Protein AF-X1FUH2-F1 (afdb_monomer)

pLDDT: mean 95.16, std 5.43, range [49.38, 98.88]

InterPro domains:
  IPR054333 ARP associated Restriction Endonuclease [PF22558] (13-246)

Secondary structure (DSSP, 8-state):
-TTSS-EETTEE-TTB--GGGGGGGS-GGGHHHHHHHHHHTT----TTTTBTT-HHHHHHHHHHHHHH-HHHHHHHHHHHHHHTTS-EEEEEEEEES----GGGSHHHHS--TT-BTTBSS---SEEEEEEETTS-EEEEEEEEESS-SSS---GGGSSSPPHHHHHTTPPP-S-GGGGG-HHHHHHSHHHH-HHHHTT--HHHHHTTTB-HHHHHHH-S-TTSSS-HHHHHHHHHHHHHHHTTS-SEEEEEEEE-TT-HHHHTTTGGGT-S-HHHHSGGGB-SSSEEEEEEHHHHHHH-

Nearest PDB structures (foldseek):
  4yha-assembly3_F  TM=3.527E-01  e=1.956E+00  Helicobacter pylori 26695

Sequence (300 aa):
YKDKWGWQNGVQREHILPASQWLLGAWQPIRNPLDEYIRVSGIQPHRCKHNLKSGWTQCANLFFPFRYYSDMKRIFTGFLSQQLALRVTNIETLELEYAAPGNLEPKRLLGELGGKKGSMQTSPDVAVLFGCEDGKSGIYLIENKYTEHSFYNCSGAKKTQGKMHSERGLPPNDNPKRCENAIEVFRNPEKMCQQEAWHRKYWSILRDTVNENFLKTCGHCPALTGGYQLFRQQALAQGIAESGLFDYVVSGVAYDSRNDALIGCLKKIGLDNFANGWPRLFNTNVHFDCFSHQDLVSYV

Structure (mmCIF, N/CA/C/O backbone):
data_AF-X1FUH2-F1
#
_entry.id   AF-X1FUH2-F1
#
loop_
_atom_site.group_PDB
_atom_site.id
_atom_site.type_symbol
_atom_site.label_atom_id
_atom_site.label_alt_id
_atom_site.label_comp_id
_atom_site.label_asym_id
_atom_site.label_entity_id
_atom_site.label_seq_id
_atom_site.pdbx_PDB_ins_code
_atom_site.Cartn_x
_atom_site.Cartn_y
_atom_site.Cartn_z
_atom_site.occupancy
_atom_site.B_iso_or_equiv
_atom_site.auth_seq_id
_atom_site.auth_comp_id
_atom_site.auth_asym_id
_atom_site.auth_atom_id
_atom_site.pdbx_PDB_model_num
ATOM 1 N N . TYR A 1 1 ? -25.859 24.593 -18.382 1.00 49.78 1 TYR A N 1
ATOM 2 C CA . TYR A 1 1 ? -25.528 23.174 -18.118 1.00 49.78 1 TYR A CA 1
ATOM 3 C C . TYR A 1 1 ? -24.066 22.785 -18.395 1.00 49.78 1 TYR A C 1
ATOM 5 O O . TYR A 1 1 ? -23.731 21.636 -18.143 1.00 49.78 1 TYR A O 1
ATOM 13 N N . LYS A 1 2 ? -23.173 23.687 -18.846 1.00 49.38 2 LYS A N 1
ATOM 14 C CA . LYS A 1 2 ? -21.788 23.331 -19.228 1.00 49.38 2 LYS A CA 1
ATOM 15 C C . LYS A 1 2 ? -20.823 23.045 -18.058 1.00 49.38 2 LYS A C 1
ATOM 17 O O . LYS A 1 2 ? -19.813 22.393 -18.290 1.00 49.38 2 LYS A O 1
ATOM 22 N N . ASP A 1 3 ? -21.182 23.395 -16.821 1.00 63.16 3 ASP A N 1
ATOM 23 C CA . ASP A 1 3 ? -20.257 23.348 -15.670 1.00 63.16 3 ASP A CA 1
ATOM 24 C C . ASP A 1 3 ? -20.564 22.263 -14.622 1.00 63.16 3 ASP A C 1
ATOM 26 O O . ASP A 1 3 ? -20.033 22.303 -13.516 1.00 63.16 3 ASP A O 1
ATOM 30 N N . LYS A 1 4 ? -21.431 21.283 -14.929 1.00 79.81 4 LYS A N 1
ATOM 31 C CA . LYS A 1 4 ? -21.765 20.210 -13.968 1.00 79.81 4 LYS A CA 1
ATOM 32 C C . LYS A 1 4 ? -20.683 19.136 -13.837 1.00 79.81 4 LYS A C 1
ATOM 34 O O . LYS A 1 4 ? -20.583 18.510 -12.787 1.00 79.81 4 LYS A O 1
ATOM 39 N N . TRP A 1 5 ? -19.894 18.913 -14.886 1.00 86.75 5 TRP A N 1
ATOM 40 C CA . TRP A 1 5 ? -19.012 17.752 -14.986 1.00 86.75 5 TRP A CA 1
ATOM 41 C C . TRP A 1 5 ? -17.584 18.157 -15.340 1.00 86.75 5 TRP A C 1
ATOM 43 O O . TRP A 1 5 ? -17.362 19.046 -16.166 1.00 86.75 5 TRP A O 1
ATOM 53 N N . GLY A 1 6 ? -16.621 17.469 -14.740 1.00 89.94 6 GLY A N 1
ATOM 54 C CA . GLY A 1 6 ? -15.201 17.612 -15.014 1.00 89.94 6 GLY A CA 1
ATOM 55 C C . GLY A 1 6 ? -14.733 16.805 -16.226 1.00 89.94 6 GLY A C 1
ATOM 56 O O . GLY A 1 6 ? -15.492 16.084 -16.880 1.00 89.94 6 GLY A O 1
ATOM 57 N N . TRP A 1 7 ? -13.443 16.949 -16.518 1.00 89.69 7 TRP A N 1
ATOM 58 C CA . TRP A 1 7 ? -12.807 16.454 -17.734 1.00 89.69 7 TRP A CA 1
ATOM 59 C C . TRP A 1 7 ? -11.653 15.512 -17.406 1.00 89.69 7 TRP A C 1
ATOM 61 O O . TRP A 1 7 ? -10.882 15.754 -16.481 1.00 89.69 7 TRP A O 1
ATOM 71 N N . GLN A 1 8 ? -11.484 14.469 -18.213 1.00 88.81 8 GLN A N 1
ATOM 72 C CA . GLN A 1 8 ? -10.309 13.605 -18.177 1.00 88.81 8 GLN A CA 1
ATOM 73 C C . GLN A 1 8 ? -9.923 13.207 -19.596 1.00 88.81 8 GLN A C 1
ATOM 75 O O . GLN A 1 8 ? -10.754 12.708 -20.352 1.00 88.81 8 GLN A O 1
ATOM 80 N N . ASN A 1 9 ? -8.651 13.416 -19.949 1.00 87.69 9 ASN A N 1
ATOM 81 C CA . ASN A 1 9 ? -8.108 13.148 -21.287 1.00 87.69 9 ASN A CA 1
ATOM 82 C C . ASN A 1 9 ? -8.922 13.824 -22.407 1.00 87.69 9 ASN A C 1
ATOM 84 O O . ASN A 1 9 ? -9.218 13.206 -23.422 1.00 87.69 9 ASN A O 1
ATOM 88 N N . GLY A 1 10 ? -9.342 15.075 -22.187 1.00 88.81 10 GLY A N 1
ATOM 89 C CA . GLY A 1 10 ? -10.141 15.835 -23.155 1.00 88.81 10 GLY A CA 1
ATOM 90 C C . GLY A 1 10 ? -11.605 15.399 -23.275 1.00 88.81 10 GLY A C 1
ATOM 91 O O . GLY A 1 10 ? -12.315 15.933 -24.116 1.00 88.81 10 GLY A O 1
ATOM 92 N N . VAL A 1 11 ? -12.078 14.471 -22.435 1.00 91.00 11 VAL A N 1
ATOM 93 C CA . VAL A 1 11 ? -13.464 13.978 -22.450 1.00 91.00 11 VAL A CA 1
ATOM 94 C C . VAL A 1 11 ? -14.175 14.360 -21.155 1.00 91.00 11 VAL A C 1
ATOM 96 O O . VAL A 1 11 ? -13.675 14.079 -20.062 1.00 91.00 11 VAL A O 1
ATOM 99 N N . GLN A 1 12 ? -15.349 14.978 -21.274 1.00 92.81 12 GLN A N 1
ATOM 100 C CA . GLN A 1 12 ? -16.228 15.264 -20.142 1.00 92.81 12 GLN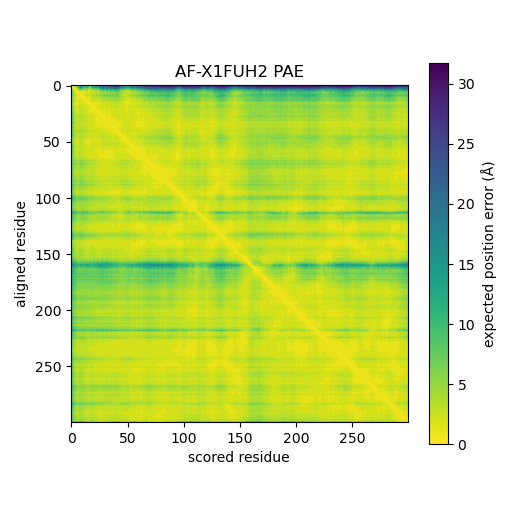 A CA 1
ATOM 101 C C . GLN A 1 12 ? -16.913 13.975 -19.671 1.00 92.81 12 GLN A C 1
ATOM 103 O O . GLN A 1 12 ? -17.337 13.160 -20.491 1.00 92.81 12 GLN A O 1
ATOM 108 N N . ARG A 1 13 ? -16.999 13.754 -18.354 1.00 93.44 13 ARG A N 1
ATOM 109 C CA . ARG A 1 13 ? -17.554 12.511 -17.789 1.00 93.44 13 ARG A CA 1
ATOM 110 C C . ARG A 1 13 ? -18.436 12.788 -16.581 1.00 93.44 13 ARG A C 1
ATOM 112 O O . ARG A 1 13 ? -18.041 13.531 -15.694 1.00 93.44 13 ARG A O 1
ATOM 119 N N . GLU A 1 14 ? -19.569 12.095 -16.498 1.00 92.31 14 GLU A N 1
ATOM 120 C CA . GLU A 1 14 ? -20.551 12.268 -15.413 1.00 92.31 14 GLU A CA 1
ATOM 121 C C . GLU A 1 14 ? -20.028 11.847 -14.030 1.00 92.31 14 GLU A C 1
ATOM 123 O O . GLU A 1 14 ? -20.444 12.343 -12.997 1.00 92.31 14 GLU A O 1
ATOM 128 N N . HIS A 1 15 ? -19.057 10.945 -13.967 1.00 92.38 15 HIS A N 1
ATOM 129 C CA . HIS A 1 15 ? -18.457 10.536 -12.693 1.00 92.38 15 HIS A CA 1
ATOM 130 C C . HIS A 1 15 ? -17.248 11.400 -12.305 1.00 92.38 15 HIS A C 1
ATOM 132 O O . HIS A 1 15 ? -16.472 11.019 -11.431 1.00 92.38 15 HIS A O 1
ATOM 138 N N . ILE A 1 16 ? -17.038 12.529 -12.982 1.00 95.31 16 ILE A N 1
ATOM 139 C CA . ILE A 1 16 ? -15.943 13.452 -12.706 1.00 95.31 16 ILE A CA 1
ATOM 140 C C . ILE A 1 16 ? -16.544 14.802 -12.346 1.00 95.31 16 ILE A C 1
ATOM 142 O O . ILE A 1 16 ? -17.328 15.370 -13.099 1.00 95.31 16 ILE A O 1
ATOM 146 N N . LEU A 1 17 ? -16.159 15.325 -11.191 1.00 94.81 17 LEU A N 1
ATOM 147 C CA . LEU A 1 17 ? -16.541 16.648 -10.718 1.00 94.81 17 LEU A CA 1
ATOM 148 C C . LEU A 1 17 ? -15.576 17.708 -11.264 1.00 94.81 17 LEU A C 1
ATOM 150 O O . LEU A 1 17 ? -14.411 17.397 -11.540 1.00 94.81 17 LEU A O 1
ATOM 154 N N . PRO A 1 18 ? -15.998 18.979 -11.376 1.00 93.88 18 PRO A N 1
ATOM 155 C CA . PRO A 1 18 ? -15.057 20.085 -11.500 1.00 93.88 18 PRO A CA 1
ATOM 156 C C . PRO A 1 18 ? -13.993 20.006 -10.394 1.00 93.88 18 PRO A C 1
ATOM 158 O O . PRO A 1 18 ? -14.316 19.765 -9.231 1.00 93.88 18 PRO A O 1
ATOM 161 N N . ALA A 1 19 ? -12.716 20.206 -10.734 1.00 91.88 19 ALA A N 1
ATOM 162 C CA . ALA A 1 19 ? -11.607 19.953 -9.806 1.00 91.88 19 ALA A CA 1
ATOM 163 C C . ALA A 1 19 ? -11.688 20.779 -8.505 1.00 91.88 19 ALA A C 1
ATOM 165 O O . ALA A 1 19 ? -11.317 20.289 -7.439 1.00 91.88 19 ALA A O 1
ATOM 166 N N . SER A 1 20 ? -12.213 22.005 -8.576 1.00 92.19 20 SER A N 1
ATOM 167 C CA . SER A 1 20 ? -12.453 22.874 -7.415 1.00 92.19 20 SER A CA 1
ATOM 168 C C . SER A 1 20 ? -13.573 22.377 -6.494 1.00 92.19 20 SER A C 1
ATOM 170 O O . SER A 1 20 ? -13.612 22.750 -5.329 1.00 92.19 20 SER A O 1
ATOM 172 N N . GLN A 1 21 ? -14.460 21.512 -6.989 1.00 94.12 21 GLN A N 1
ATOM 173 C CA . GLN A 1 21 ? -15.617 20.976 -6.268 1.00 94.12 21 GLN A CA 1
ATOM 174 C C . GLN A 1 21 ? -15.411 19.524 -5.818 1.00 94.12 21 GLN A C 1
ATOM 176 O O . GLN A 1 21 ? -16.373 18.836 -5.486 1.00 94.12 21 GLN A O 1
ATOM 181 N N . TRP A 1 22 ? -14.169 19.033 -5.804 1.00 94.56 22 TRP A N 1
ATOM 182 C CA . TRP A 1 22 ? -13.866 17.623 -5.540 1.00 94.56 22 TRP A CA 1
ATOM 183 C C . TRP A 1 22 ? -14.451 17.095 -4.216 1.00 94.56 22 TRP A C 1
ATOM 185 O O . TRP A 1 22 ? -14.853 15.935 -4.158 1.00 94.56 22 TRP A O 1
ATOM 195 N N . LEU A 1 23 ? -14.566 17.943 -3.184 1.00 95.88 23 LEU A N 1
ATOM 196 C CA . LEU A 1 23 ? -15.166 17.587 -1.891 1.00 95.88 23 LEU A CA 1
ATOM 197 C C . LEU A 1 23 ? -16.638 17.172 -2.000 1.00 95.88 23 LEU A C 1
ATOM 199 O O . LEU A 1 23 ? -17.121 16.435 -1.145 1.00 95.88 23 LEU A O 1
ATOM 203 N N . LEU A 1 24 ? -17.359 17.579 -3.053 1.00 94.81 24 LEU A N 1
ATOM 204 C CA . LEU A 1 24 ? -18.724 17.100 -3.287 1.00 94.81 24 LEU A CA 1
ATOM 205 C C . LEU A 1 24 ? -18.774 15.583 -3.526 1.00 94.81 24 LEU A C 1
ATOM 207 O O . LEU A 1 24 ? -19.812 14.972 -3.279 1.00 94.81 24 LEU A O 1
ATOM 211 N N . GLY A 1 25 ? -17.657 14.977 -3.939 1.00 94.44 25 GLY A N 1
ATOM 212 C CA . GLY A 1 25 ? -17.505 13.531 -4.095 1.00 94.44 25 GLY A CA 1
ATOM 213 C C . GLY A 1 25 ? -17.241 12.778 -2.790 1.00 94.44 25 GLY A C 1
ATOM 214 O O . GLY A 1 25 ? -17.216 11.550 -2.800 1.00 94.44 25 GLY A O 1
ATOM 215 N N . ALA A 1 26 ? -17.045 13.484 -1.673 1.00 96.62 26 ALA A N 1
ATOM 216 C CA . ALA A 1 26 ? -17.015 12.885 -0.345 1.00 96.62 26 ALA A CA 1
ATOM 217 C C . ALA A 1 26 ? -18.411 12.927 0.298 1.00 96.62 26 ALA A C 1
ATOM 219 O O . ALA A 1 26 ? -19.197 13.858 0.068 1.00 96.62 26 ALA A O 1
ATOM 220 N N . TRP A 1 27 ? -18.708 11.920 1.117 1.00 95.75 27 TRP A N 1
ATOM 221 C CA . TRP A 1 27 ? -19.936 11.791 1.885 1.00 95.75 27 TRP A CA 1
ATOM 222 C C . TRP A 1 27 ? -20.102 13.030 2.760 1.00 95.75 27 TRP A C 1
ATOM 224 O O . TRP A 1 27 ? -19.171 13.465 3.438 1.00 95.75 27 TRP A O 1
ATOM 234 N N . GLN A 1 28 ? -21.281 13.650 2.687 1.00 96.75 28 GLN A N 1
ATOM 235 C CA . GLN A 1 28 ? -21.508 14.991 3.226 1.00 96.75 28 GLN A CA 1
ATOM 236 C C . GLN A 1 28 ? -21.012 15.175 4.675 1.00 96.75 28 GLN A C 1
ATOM 238 O O . GLN A 1 28 ? -20.331 16.176 4.909 1.00 96.75 28 GLN A O 1
ATOM 243 N N . PRO A 1 29 ? -21.267 14.248 5.621 1.00 97.06 29 PRO A N 1
ATOM 244 C CA . PRO A 1 29 ? -20.840 14.401 7.012 1.00 97.06 29 PRO A CA 1
ATOM 245 C C . PRO A 1 29 ? -19.320 14.467 7.211 1.00 97.06 29 PRO A C 1
ATOM 247 O O . PRO A 1 29 ? -18.865 15.109 8.154 1.00 97.06 29 PRO A O 1
ATOM 250 N N . ILE A 1 30 ? -18.524 13.875 6.311 1.00 97.44 30 ILE A N 1
ATOM 251 C CA . ILE A 1 30 ? -17.060 13.853 6.440 1.00 97.44 30 ILE A CA 1
ATOM 252 C C . ILE A 1 30 ? -16.344 14.954 5.658 1.00 97.44 30 ILE A C 1
ATOM 254 O O . ILE A 1 30 ? -15.137 15.085 5.814 1.00 97.44 30 ILE A O 1
ATOM 258 N N . ARG A 1 31 ? -17.032 15.764 4.841 1.00 97.06 31 ARG A N 1
ATOM 259 C CA . ARG A 1 31 ? -16.374 16.746 3.952 1.00 97.06 31 ARG A CA 1
ATOM 260 C C . ARG A 1 31 ? -15.453 17.709 4.698 1.00 97.06 31 ARG A C 1
ATOM 262 O O . ARG A 1 31 ? -14.271 17.782 4.376 1.00 97.06 31 ARG A O 1
ATOM 269 N N . ASN A 1 32 ? -15.984 18.417 5.696 1.00 97.31 32 ASN A N 1
ATOM 270 C CA . ASN A 1 32 ? -15.202 19.401 6.450 1.00 97.31 32 ASN A CA 1
ATOM 271 C C . ASN A 1 32 ? -14.131 18.723 7.325 1.00 97.31 32 ASN A C 1
ATOM 273 O O . ASN A 1 32 ? -12.979 19.147 7.257 1.00 97.31 32 ASN A O 1
ATOM 277 N N . PRO A 1 33 ? -14.442 17.648 8.084 1.00 97.69 33 PRO A N 1
ATOM 278 C CA . PRO A 1 33 ? -13.418 16.917 8.830 1.00 97.69 33 PRO A CA 1
ATOM 279 C C . PRO A 1 33 ? -12.285 16.352 7.957 1.00 97.69 33 PRO A C 1
ATOM 281 O O . PRO A 1 33 ? -11.126 16.380 8.367 1.00 97.69 33 PRO A O 1
ATOM 284 N N . LEU A 1 34 ? -12.598 15.858 6.755 1.00 97.81 34 LEU A N 1
ATOM 285 C CA . LEU A 1 34 ? -11.617 15.328 5.808 1.00 97.81 34 LEU A CA 1
ATOM 286 C C . LEU A 1 34 ? -10.715 16.434 5.252 1.00 97.81 34 LEU A C 1
ATOM 288 O O . LEU A 1 34 ? -9.500 16.253 5.207 1.00 97.81 34 LEU A O 1
ATOM 292 N N . ASP A 1 35 ? -11.291 17.567 4.841 1.00 97.56 35 ASP A N 1
ATOM 293 C CA . ASP A 1 35 ? -10.520 18.702 4.323 1.00 97.56 35 ASP A CA 1
ATOM 294 C C . ASP A 1 35 ? -9.558 19.258 5.384 1.00 97.56 35 ASP A C 1
ATOM 296 O O . ASP A 1 35 ? -8.364 19.432 5.121 1.00 97.56 35 ASP A O 1
ATOM 300 N N . GLU A 1 36 ? -10.047 19.418 6.619 1.00 98.00 36 GLU A N 1
ATOM 301 C CA . GLU A 1 36 ? -9.223 19.825 7.758 1.00 98.00 36 GLU A CA 1
ATOM 302 C C . GLU A 1 36 ? -8.083 18.833 8.006 1.00 98.00 36 GLU A C 1
ATOM 304 O O . GLU A 1 36 ? -6.917 19.221 8.106 1.00 98.00 36 GLU A O 1
ATOM 309 N N . TYR A 1 37 ? -8.404 17.537 8.054 1.00 97.81 37 TYR A N 1
ATOM 310 C CA . TYR A 1 37 ? -7.423 16.483 8.280 1.00 97.81 37 TYR A CA 1
ATOM 311 C C . TYR A 1 37 ? -6.322 16.476 7.218 1.00 97.81 37 TYR A C 1
ATOM 313 O O . TYR A 1 37 ? -5.144 16.367 7.565 1.00 97.81 37 TYR A O 1
ATOM 321 N N . ILE A 1 38 ? -6.679 16.617 5.939 1.00 96.94 38 ILE A N 1
ATOM 322 C CA . ILE A 1 38 ? -5.718 16.662 4.831 1.00 96.94 38 ILE A CA 1
ATOM 323 C C . ILE A 1 38 ? -4.768 17.845 4.995 1.00 96.94 38 ILE A C 1
ATOM 325 O O . ILE A 1 38 ? -3.554 17.674 4.847 1.00 96.94 38 ILE A O 1
ATO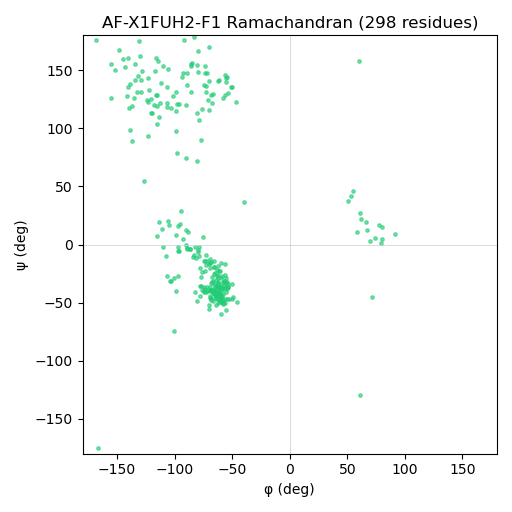M 329 N N . ARG A 1 39 ? -5.307 19.027 5.321 1.00 97.06 39 ARG A N 1
ATOM 330 C CA . ARG A 1 39 ? -4.526 20.253 5.501 1.00 97.06 39 ARG A CA 1
ATOM 331 C C . ARG A 1 39 ? -3.559 20.135 6.676 1.00 97.06 39 ARG A C 1
ATOM 333 O O . ARG A 1 39 ? -2.368 20.371 6.496 1.00 97.06 39 ARG A O 1
ATOM 340 N N . VAL A 1 40 ? -4.055 19.742 7.850 1.00 96.94 40 VAL A N 1
ATOM 341 C CA . VAL A 1 40 ? -3.249 19.619 9.079 1.00 96.94 40 VAL A CA 1
ATOM 342 C C . VAL A 1 40 ? -2.198 18.519 8.949 1.00 96.94 40 VAL A C 1
ATOM 344 O O . VAL A 1 40 ? -1.063 18.694 9.382 1.00 96.94 40 VAL A O 1
ATOM 347 N N . SER A 1 41 ? -2.542 17.403 8.303 1.00 95.44 41 SER A N 1
ATOM 348 C CA . SER A 1 41 ? -1.634 16.259 8.143 1.00 95.44 41 SER A CA 1
ATOM 349 C C . SER A 1 41 ? -0.644 16.418 6.985 1.00 95.44 41 SER A C 1
ATOM 351 O O . SER A 1 41 ? 0.157 15.514 6.745 1.00 95.44 41 SER A O 1
ATOM 353 N N . GLY A 1 42 ? -0.717 17.518 6.223 1.00 95.25 42 GLY A N 1
ATOM 354 C CA . GLY A 1 42 ? 0.151 17.763 5.069 1.00 95.25 42 GLY A CA 1
ATOM 355 C C . GLY A 1 42 ? 0.021 16.710 3.962 1.00 95.25 42 GLY A C 1
ATOM 356 O O . GLY A 1 42 ? 0.979 16.469 3.222 1.00 95.25 42 GLY A O 1
ATOM 357 N N . ILE A 1 43 ? -1.141 16.059 3.857 1.00 95.56 43 ILE A N 1
ATOM 358 C CA . ILE A 1 43 ? -1.394 15.034 2.842 1.00 95.56 43 ILE A CA 1
ATOM 359 C C . ILE A 1 43 ? -1.492 15.714 1.478 1.00 95.56 43 I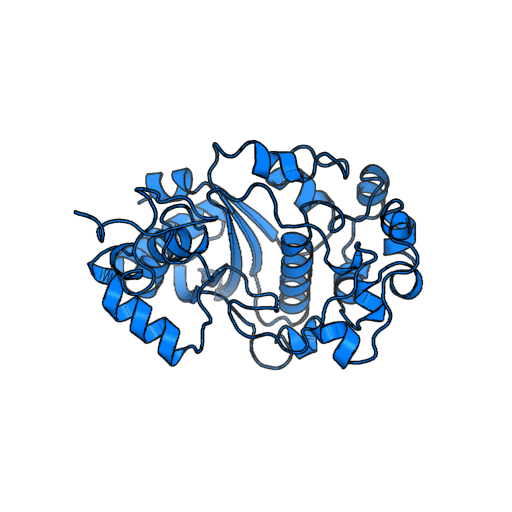LE A C 1
ATOM 361 O O . ILE A 1 43 ? -2.069 16.792 1.340 1.00 95.56 43 ILE A O 1
ATOM 365 N N . GLN A 1 44 ? -0.934 15.077 0.451 1.00 95.19 44 GLN A N 1
ATOM 366 C CA . GLN A 1 44 ? -1.159 15.436 -0.941 1.00 95.19 44 GLN A CA 1
ATOM 367 C C . GLN A 1 44 ? -2.216 14.497 -1.526 1.00 95.19 44 GLN A C 1
ATOM 369 O O . GLN A 1 44 ? -1.865 13.405 -1.962 1.00 95.19 44 GLN A O 1
ATOM 374 N N . PRO A 1 45 ? -3.497 14.901 -1.597 1.00 92.81 45 PRO A N 1
ATOM 375 C CA . PRO A 1 45 ? -4.511 14.090 -2.245 1.00 92.81 45 PRO A CA 1
ATOM 376 C C . PRO A 1 45 ? -4.141 13.757 -3.687 1.00 92.81 45 PRO A C 1
ATOM 378 O O . PRO A 1 45 ? -3.583 14.600 -4.406 1.00 92.81 45 PRO A O 1
ATOM 381 N N . HIS A 1 46 ? -4.533 12.564 -4.131 1.00 92.50 46 HIS A N 1
ATOM 382 C CA . HIS A 1 46 ? -4.286 12.126 -5.496 1.00 92.50 46 HIS A CA 1
ATOM 383 C C . HIS A 1 46 ? -4.856 13.123 -6.523 1.00 92.50 46 HIS A C 1
ATOM 385 O O . HIS A 1 46 ? -5.941 13.689 -6.357 1.00 92.50 46 HIS A O 1
ATOM 391 N N . ARG A 1 47 ? -4.147 13.319 -7.642 1.00 91.19 47 ARG A N 1
ATOM 392 C CA . ARG A 1 47 ? -4.538 14.277 -8.699 1.00 91.19 47 ARG A CA 1
ATOM 393 C C . ARG A 1 47 ? -5.945 14.034 -9.261 1.00 91.19 47 ARG A C 1
ATOM 395 O O . ARG A 1 47 ? -6.594 14.971 -9.717 1.00 91.19 47 ARG A O 1
ATOM 402 N N . CYS A 1 48 ? -6.428 12.793 -9.197 1.00 91.38 48 CYS A N 1
ATOM 403 C CA . CYS A 1 48 ? -7.763 12.406 -9.652 1.00 91.38 48 CYS A CA 1
ATOM 404 C C . CYS A 1 48 ? -8.822 12.385 -8.536 1.00 91.38 48 CYS A C 1
ATOM 406 O O . CYS A 1 48 ? -9.877 11.809 -8.754 1.00 91.38 48 CYS A O 1
ATOM 408 N N . LYS A 1 49 ? -8.610 13.024 -7.376 1.00 94.00 49 LYS A N 1
ATOM 409 C CA . LYS A 1 49 ? -9.587 13.068 -6.259 1.00 94.00 49 LYS A CA 1
ATOM 410 C C . LYS A 1 49 ? -10.985 13.611 -6.603 1.00 94.00 49 LYS A C 1
ATOM 412 O O . LYS A 1 49 ? -11.933 13.441 -5.847 1.00 94.00 49 LYS A O 1
ATOM 417 N N . HIS A 1 50 ? -11.113 14.295 -7.735 1.00 94.62 50 HIS A N 1
ATOM 418 C CA . HIS A 1 50 ? -12.377 14.799 -8.275 1.00 94.62 50 HIS A CA 1
ATOM 419 C C . HIS A 1 50 ? -13.110 13.761 -9.148 1.00 94.62 50 HIS A C 1
ATOM 421 O O . HIS A 1 50 ? -14.212 14.020 -9.617 1.00 94.62 50 HIS A O 1
ATOM 427 N N . ASN A 1 51 ? -12.510 12.593 -9.386 1.00 95.31 51 ASN A N 1
ATOM 428 C CA . ASN A 1 51 ? -13.102 11.478 -10.112 1.00 95.31 51 ASN A CA 1
ATOM 429 C C . ASN A 1 51 ? -13.676 10.467 -9.106 1.00 95.31 51 ASN A C 1
ATOM 431 O O . ASN A 1 51 ? -12.933 9.904 -8.305 1.00 95.31 51 ASN A O 1
ATOM 435 N N . LEU A 1 52 ? -14.979 10.190 -9.177 1.00 93.50 52 LEU A N 1
ATOM 436 C CA . LEU A 1 52 ? -15.676 9.249 -8.289 1.00 93.50 52 LEU A CA 1
ATOM 437 C C . LEU A 1 52 ? -15.217 7.790 -8.465 1.00 93.50 52 LEU A C 1
ATOM 439 O O . LEU A 1 52 ? -15.496 6.951 -7.617 1.00 93.50 52 LEU A O 1
ATOM 443 N N . LYS A 1 53 ? -14.498 7.477 -9.550 1.00 94.31 53 LYS A N 1
ATOM 444 C CA . LYS A 1 53 ? -13.843 6.179 -9.776 1.00 94.31 53 LYS A CA 1
ATOM 445 C C . LYS A 1 53 ? -12.415 6.106 -9.226 1.00 94.31 53 LYS A C 1
ATOM 447 O O . LYS A 1 53 ? -11.780 5.062 -9.340 1.00 94.31 53 LYS A O 1
ATOM 452 N N . SER A 1 54 ? -11.886 7.195 -8.666 1.00 94.19 54 SER A N 1
ATOM 453 C CA . SER A 1 54 ? -10.551 7.218 -8.061 1.00 94.19 54 SER A CA 1
ATOM 454 C C . SER A 1 54 ? -10.528 6.362 -6.796 1.00 94.19 54 SER A C 1
ATOM 456 O O . SER A 1 54 ? -11.327 6.619 -5.893 1.00 94.19 54 SER A O 1
ATOM 458 N N . GLY A 1 55 ? -9.561 5.443 -6.676 1.00 94.50 55 GLY A N 1
ATOM 459 C CA . GLY A 1 55 ? -9.329 4.688 -5.442 1.00 94.50 55 GLY A CA 1
ATOM 460 C C . GLY A 1 55 ? -9.143 5.602 -4.231 1.00 94.50 55 GLY A C 1
ATOM 461 O O . GLY A 1 55 ? -9.706 5.335 -3.182 1.00 94.50 55 GLY A O 1
ATOM 462 N N . TRP A 1 56 ? -8.490 6.758 -4.399 1.00 95.25 56 TRP A N 1
ATOM 463 C CA . TRP A 1 56 ? -8.346 7.753 -3.325 1.00 95.25 56 TRP A CA 1
ATOM 464 C C . TRP A 1 56 ? -9.689 8.302 -2.798 1.00 95.25 56 TRP A C 1
ATOM 466 O O . TRP A 1 56 ? -9.906 8.382 -1.593 1.00 95.25 56 TRP A O 1
ATOM 476 N N . THR A 1 57 ? -10.618 8.673 -3.689 1.00 95.81 57 THR A N 1
ATOM 477 C CA . THR A 1 57 ? -11.926 9.229 -3.292 1.00 95.81 57 THR A CA 1
ATOM 478 C C . THR A 1 57 ? -12.790 8.159 -2.642 1.00 95.81 57 THR A C 1
ATOM 480 O O . THR A 1 57 ? -13.467 8.428 -1.653 1.00 95.81 57 THR A O 1
ATOM 483 N N . GLN A 1 58 ? -12.752 6.939 -3.177 1.00 96.75 58 GLN A N 1
ATOM 484 C CA . GLN A 1 58 ? -13.454 5.801 -2.596 1.00 96.75 58 GLN A CA 1
ATOM 485 C C . GLN A 1 58 ? -12.862 5.425 -1.224 1.00 96.75 58 GLN A C 1
ATOM 487 O O . GLN A 1 58 ? -13.626 5.282 -0.275 1.00 96.75 58 GLN A O 1
ATOM 492 N N . CYS A 1 59 ? -11.532 5.414 -1.080 1.00 97.44 59 CYS A N 1
ATOM 493 C CA . CYS A 1 59 ? -10.826 5.186 0.183 1.00 97.44 59 CYS A CA 1
ATOM 494 C C . CYS A 1 59 ? -11.259 6.186 1.262 1.00 97.44 59 CYS A C 1
ATOM 496 O O . CYS A 1 59 ? -11.669 5.793 2.353 1.00 97.44 59 CYS A O 1
ATOM 498 N N . ALA A 1 60 ? -11.244 7.484 0.941 1.00 97.25 60 ALA A N 1
ATOM 499 C CA . ALA A 1 60 ? -11.655 8.520 1.881 1.00 97.25 60 ALA A CA 1
ATOM 500 C C . ALA A 1 60 ? -13.114 8.342 2.336 1.00 97.25 60 ALA A C 1
ATOM 502 O O . ALA A 1 60 ? -13.415 8.507 3.512 1.00 97.25 60 ALA A O 1
ATOM 503 N N . ASN A 1 61 ? -14.021 7.970 1.429 1.00 97.25 61 ASN A N 1
ATOM 504 C CA . ASN A 1 61 ? -15.417 7.703 1.779 1.00 97.25 61 ASN A CA 1
ATOM 505 C C . ASN A 1 61 ? -15.593 6.451 2.643 1.00 97.25 61 ASN A C 1
ATOM 507 O O . ASN A 1 61 ? -16.421 6.460 3.548 1.00 97.25 61 ASN A O 1
ATOM 511 N N . LEU A 1 62 ? -14.834 5.394 2.357 1.00 96.88 62 LEU A N 1
ATOM 512 C CA . LEU A 1 62 ? -14.976 4.103 3.019 1.00 96.88 62 LEU A CA 1
ATOM 513 C C . LEU A 1 62 ? -14.340 4.100 4.414 1.00 96.88 62 LEU A C 1
ATOM 515 O O . LEU A 1 62 ? -14.949 3.624 5.363 1.00 96.88 62 LEU A O 1
ATOM 519 N N . PHE A 1 63 ? -13.136 4.658 4.554 1.00 98.00 63 PHE A N 1
ATOM 520 C CA . PHE A 1 63 ? -12.331 4.496 5.767 1.00 98.00 63 PHE A CA 1
ATOM 521 C C . PHE A 1 63 ? -12.329 5.709 6.693 1.00 98.00 63 PHE A C 1
ATOM 523 O O . PHE A 1 63 ? -12.241 5.560 7.912 1.00 98.00 63 PHE A O 1
ATOM 530 N N . PHE A 1 64 ? -12.447 6.928 6.160 1.00 97.81 64 PHE A N 1
ATOM 531 C CA . PHE A 1 64 ? -12.388 8.124 7.001 1.00 97.81 64 PHE A CA 1
ATOM 532 C C . PHE A 1 64 ? -13.510 8.220 8.057 1.00 97.81 64 PHE A C 1
ATOM 534 O O . PHE A 1 64 ? -13.225 8.708 9.155 1.00 97.81 64 PHE A O 1
ATOM 541 N N . PRO A 1 65 ? -14.746 7.720 7.830 1.00 97.31 65 PRO A N 1
ATOM 542 C CA . PRO A 1 65 ? -15.754 7.644 8.889 1.00 97.31 65 PRO A CA 1
ATOM 543 C C . PRO A 1 65 ? -15.274 6.896 10.141 1.00 97.31 65 PRO A C 1
ATOM 545 O O . PRO A 1 65 ? -15.543 7.352 11.254 1.00 97.31 65 PRO A O 1
ATOM 548 N N . PHE A 1 66 ? -14.494 5.820 9.979 1.00 97.12 66 PHE A N 1
ATOM 549 C CA . PHE A 1 66 ? -13.907 5.058 11.088 1.00 97.12 66 PHE A CA 1
ATOM 550 C C . PHE A 1 66 ? -12.776 5.805 11.798 1.00 97.12 66 PHE A C 1
ATOM 552 O O . PHE A 1 66 ? -12.392 5.443 12.900 1.00 97.12 66 PHE A O 1
ATOM 559 N N . ARG A 1 67 ? -12.226 6.880 11.231 1.00 95.94 67 ARG A N 1
ATOM 560 C CA . ARG A 1 67 ? -11.336 7.770 11.990 1.00 95.94 67 ARG A CA 1
ATOM 561 C C . ARG A 1 67 ? -12.127 8.677 12.928 1.00 95.94 67 ARG A C 1
ATOM 563 O O . ARG A 1 67 ? -11.664 8.968 14.033 1.00 95.94 67 ARG A O 1
ATOM 570 N N . TYR A 1 68 ? -13.270 9.165 12.456 1.00 94.00 68 TYR A N 1
ATOM 571 C CA . TYR A 1 68 ? -13.927 10.341 13.017 1.00 94.00 68 TYR A CA 1
ATOM 572 C C . TYR A 1 68 ? -15.071 10.008 13.983 1.00 94.00 68 TYR A C 1
ATOM 574 O O . TYR A 1 68 ? -15.183 10.650 15.023 1.00 94.00 68 TYR A O 1
ATOM 582 N N . TYR A 1 69 ? -15.885 8.991 13.689 1.00 96.00 69 TYR A N 1
ATOM 583 C CA . TYR A 1 69 ? -17.049 8.640 14.508 1.00 96.00 69 TYR A CA 1
ATOM 584 C C . TYR A 1 69 ? -16.756 7.439 15.417 1.00 96.00 69 TYR A C 1
ATOM 586 O O . TYR A 1 69 ? -16.332 6.385 14.944 1.00 96.00 69 TYR A O 1
ATOM 594 N N . SER A 1 70 ? -17.013 7.575 16.721 1.00 95.19 70 SER A N 1
ATOM 595 C CA . SER A 1 70 ? -16.781 6.520 17.724 1.00 95.19 70 SER A CA 1
ATOM 596 C C . SER A 1 70 ? -17.598 5.253 17.468 1.00 95.19 70 SER A C 1
ATOM 598 O O . SER A 1 70 ? -17.076 4.148 17.594 1.00 95.19 70 SER A O 1
ATOM 600 N N . ASP A 1 71 ? -18.857 5.400 17.060 1.00 95.75 71 ASP A N 1
ATOM 601 C CA . ASP A 1 71 ? -19.731 4.251 16.801 1.00 95.75 71 ASP A CA 1
ATOM 602 C C . ASP A 1 71 ? -19.259 3.474 15.569 1.00 95.75 71 ASP A C 1
ATOM 604 O O . ASP A 1 71 ? -19.195 2.246 15.585 1.00 95.75 71 ASP A O 1
ATOM 608 N N . MET A 1 72 ? -18.805 4.194 14.539 1.00 96.19 72 MET A N 1
ATOM 609 C CA . MET A 1 72 ? -18.200 3.590 13.353 1.00 96.19 72 MET A CA 1
ATOM 610 C C . MET A 1 72 ? -16.881 2.892 13.707 1.00 96.19 72 MET A C 1
ATOM 612 O O . MET A 1 72 ? -16.659 1.770 13.259 1.00 96.19 72 MET A O 1
ATOM 616 N N . LYS A 1 73 ? -16.031 3.487 14.563 1.00 96.69 73 LYS A N 1
ATOM 617 C CA . LYS A 1 73 ? -14.829 2.806 15.087 1.00 96.69 73 LYS A CA 1
ATOM 618 C C . LYS A 1 73 ? -15.171 1.464 15.711 1.00 96.69 73 LYS A C 1
ATOM 620 O O . LYS A 1 73 ? -14.508 0.485 15.405 1.00 96.69 73 LYS A O 1
ATOM 625 N N . ARG A 1 74 ? -16.203 1.410 16.556 1.00 97.00 74 ARG A N 1
ATOM 626 C CA . ARG A 1 74 ? -16.627 0.172 17.220 1.00 97.00 74 ARG A CA 1
ATOM 627 C C . ARG A 1 74 ? -17.085 -0.893 16.220 1.00 97.00 74 ARG A C 1
ATOM 629 O O . ARG A 1 74 ? -16.746 -2.059 16.403 1.00 97.00 74 ARG A O 1
ATOM 636 N N . ILE A 1 75 ? -17.819 -0.508 15.174 1.00 97.50 75 ILE A N 1
ATOM 637 C CA . ILE A 1 75 ? -18.192 -1.428 14.088 1.00 97.50 75 ILE A CA 1
ATOM 638 C C . ILE A 1 75 ? -16.926 -1.970 13.416 1.00 97.50 75 ILE A C 1
ATOM 640 O O . ILE A 1 75 ? -16.754 -3.182 13.304 1.00 97.50 75 ILE A O 1
ATOM 644 N N . PHE A 1 76 ? -15.995 -1.087 13.052 1.00 98.00 76 PHE A N 1
ATOM 645 C CA . PHE A 1 76 ? -14.764 -1.484 12.374 1.00 98.00 76 PHE A CA 1
ATOM 646 C C . PHE A 1 76 ? -13.827 -2.321 13.259 1.00 98.00 76 PHE A C 1
ATOM 648 O O . PHE A 1 76 ? -13.185 -3.235 12.755 1.00 98.00 76 PHE A O 1
ATOM 655 N N . THR A 1 77 ? -13.808 -2.106 14.580 1.00 98.31 77 THR A N 1
ATOM 656 C CA . THR A 1 77 ? -13.132 -2.996 15.541 1.00 98.31 77 THR A CA 1
ATOM 657 C C . THR A 1 77 ? -13.650 -4.429 15.420 1.00 98.31 77 THR A C 1
ATOM 659 O O . THR A 1 77 ? -12.856 -5.364 15.355 1.00 98.31 77 THR A O 1
ATOM 662 N N . GLY A 1 78 ? -14.975 -4.610 15.366 1.00 98.25 78 GLY A N 1
ATOM 663 C CA . GLY A 1 78 ? -15.583 -5.930 15.202 1.00 98.25 78 GLY A CA 1
ATOM 664 C C . GLY A 1 78 ? -15.216 -6.577 13.864 1.00 98.25 78 GLY A C 1
ATOM 665 O O . GLY A 1 78 ? -14.823 -7.742 13.840 1.00 98.25 78 GLY A O 1
ATOM 666 N N . PHE A 1 79 ? -15.246 -5.795 12.780 1.00 98.38 79 PHE A N 1
ATOM 667 C CA . PHE A 1 79 ? -14.809 -6.258 11.462 1.00 98.38 79 PHE A CA 1
ATOM 668 C C . PHE A 1 79 ? -13.352 -6.731 11.486 1.00 98.38 79 PHE A C 1
ATOM 670 O O . PHE A 1 79 ? -13.066 -7.846 11.066 1.00 98.38 79 PHE A O 1
ATOM 677 N N . LEU A 1 80 ? -12.431 -5.923 12.026 1.00 98.06 80 LEU A N 1
ATOM 678 C CA . LEU A 1 80 ? -11.010 -6.280 12.108 1.00 98.06 80 LEU A CA 1
ATOM 679 C C . LEU A 1 80 ? -10.764 -7.508 12.984 1.00 98.06 80 LEU A C 1
ATOM 681 O O . LEU A 1 80 ? -9.910 -8.325 12.651 1.00 98.06 80 LEU A O 1
ATOM 685 N N . SER A 1 81 ? -11.525 -7.654 14.070 1.00 98.19 81 SER A N 1
ATOM 686 C CA . SER A 1 81 ? -11.464 -8.827 14.945 1.00 98.19 81 SER A CA 1
ATOM 687 C C . SER A 1 81 ? -11.775 -10.116 14.174 1.00 98.19 81 SER A C 1
ATOM 689 O O . SER A 1 81 ? -11.017 -11.086 14.228 1.00 98.19 81 SER A O 1
ATOM 691 N N . GLN A 1 82 ? -12.842 -10.097 13.364 1.00 97.81 82 GLN A N 1
ATOM 692 C CA . GLN A 1 82 ? -13.204 -11.217 12.496 1.00 97.81 82 GLN A CA 1
ATOM 693 C C . GLN A 1 82 ? -12.190 -11.424 11.364 1.00 97.81 82 GLN A C 1
ATOM 695 O O . GLN A 1 82 ? -11.757 -12.551 11.136 1.00 97.81 82 GLN A O 1
ATOM 700 N N . GLN A 1 83 ? -11.815 -10.350 10.667 1.00 97.75 83 GLN A N 1
ATOM 701 C CA . GLN A 1 83 ? -10.975 -10.403 9.473 1.00 97.75 83 GLN A CA 1
ATOM 702 C C . GLN A 1 83 ? -9.569 -10.929 9.778 1.00 97.75 83 GLN A C 1
ATOM 704 O O . GLN A 1 83 ? -9.055 -11.776 9.057 1.00 97.75 83 GLN A O 1
ATOM 709 N N . LEU A 1 84 ? -8.957 -10.458 10.867 1.00 97.44 84 LEU A N 1
ATOM 710 C CA . LEU A 1 84 ? -7.592 -10.833 11.239 1.00 97.44 84 LEU A CA 1
ATOM 711 C C . LEU A 1 84 ? -7.536 -12.085 12.125 1.00 97.44 84 LEU A C 1
ATOM 713 O O . LEU A 1 84 ? -6.446 -12.524 12.485 1.00 97.44 84 LEU A O 1
ATOM 717 N N . ALA A 1 85 ? -8.692 -12.639 12.512 1.00 97.31 85 ALA A N 1
ATOM 718 C CA . ALA A 1 85 ? -8.803 -13.689 13.526 1.00 97.31 85 ALA A CA 1
ATOM 719 C C . ALA A 1 85 ? -8.056 -13.339 14.835 1.00 97.31 85 ALA A C 1
ATOM 721 O O . ALA A 1 85 ? -7.455 -14.199 15.484 1.00 97.31 85 ALA A O 1
ATOM 722 N N . LEU A 1 86 ? -8.106 -12.063 15.229 1.00 97.19 86 LEU A N 1
ATOM 723 C CA . LEU A 1 86 ? -7.507 -11.520 16.450 1.00 97.19 86 LEU A CA 1
ATOM 724 C C . LEU A 1 86 ? -8.603 -10.971 17.355 1.00 97.19 86 LEU A C 1
ATOM 726 O O . LEU A 1 86 ? -9.591 -10.435 16.876 1.00 97.19 86 LEU A O 1
ATOM 730 N N . ARG A 1 87 ? -8.416 -11.009 18.676 1.00 97.81 87 ARG A N 1
ATOM 731 C CA . ARG A 1 87 ? -9.343 -10.347 19.609 1.00 97.81 87 ARG A CA 1
ATOM 732 C C . ARG A 1 87 ? -9.044 -8.853 19.703 1.00 97.81 87 ARG A C 1
ATOM 734 O O . ARG A 1 87 ? -8.506 -8.388 20.706 1.00 97.81 87 ARG A O 1
ATOM 741 N N . VAL A 1 88 ? -9.371 -8.114 18.646 1.00 98.44 88 VAL A N 1
ATOM 742 C CA . VAL A 1 88 ? -9.192 -6.656 18.595 1.00 98.44 88 VAL A CA 1
ATOM 743 C C . VAL A 1 88 ? -10.204 -5.991 19.530 1.00 98.44 88 VAL A C 1
ATOM 745 O O . VAL A 1 88 ? -11.409 -6.212 19.411 1.00 98.44 88 VAL A O 1
ATOM 748 N N . THR A 1 89 ? -9.722 -5.175 20.464 1.00 97.81 89 THR A N 1
ATOM 749 C CA . THR A 1 89 ? -10.544 -4.516 21.494 1.00 97.81 89 THR A CA 1
ATOM 750 C C . THR A 1 89 ? -10.786 -3.044 21.188 1.00 97.81 89 THR A C 1
ATOM 752 O O . THR A 1 89 ? -11.854 -2.515 21.503 1.00 97.81 89 THR A O 1
ATOM 755 N N . ASN A 1 90 ? -9.836 -2.374 20.534 1.00 97.44 90 ASN A N 1
ATOM 756 C CA . ASN A 1 90 ? -9.967 -0.970 20.163 1.00 97.44 90 ASN A CA 1
ATOM 757 C C . ASN A 1 90 ? -9.169 -0.615 18.907 1.00 97.44 90 ASN A C 1
ATOM 759 O O . ASN A 1 90 ? -8.093 -1.148 18.659 1.00 97.44 90 ASN A O 1
ATOM 763 N N . ILE A 1 91 ? -9.673 0.375 18.171 1.00 98.12 91 ILE A N 1
ATOM 764 C CA . ILE A 1 91 ? -8.916 1.104 17.152 1.00 98.12 91 ILE A CA 1
ATOM 765 C C . ILE A 1 91 ? -8.431 2.405 17.782 1.00 98.12 91 ILE A C 1
ATOM 767 O O . ILE A 1 91 ? -9.234 3.273 18.133 1.00 98.12 91 ILE A O 1
ATOM 771 N N . GLU A 1 92 ? -7.118 2.544 17.922 1.00 97.06 92 GLU A N 1
ATOM 772 C CA . GLU A 1 92 ? -6.480 3.744 18.465 1.00 97.06 92 GLU A CA 1
ATOM 773 C C . GLU A 1 92 ? -6.608 4.903 17.476 1.00 97.06 92 GLU A C 1
ATOM 775 O O . GLU A 1 92 ? -7.111 5.986 17.791 1.00 97.06 92 GLU A O 1
ATOM 780 N N . THR A 1 93 ? -6.206 4.656 16.231 1.00 97.00 93 THR A N 1
ATOM 781 C CA . THR A 1 93 ? -6.265 5.642 15.157 1.00 97.00 93 THR A CA 1
ATOM 782 C C . THR A 1 93 ? -6.336 4.961 13.797 1.00 97.00 93 THR A C 1
ATOM 784 O O . THR A 1 93 ? -5.892 3.831 13.611 1.00 97.00 93 THR A O 1
ATOM 787 N N . LEU A 1 94 ? -6.897 5.688 12.835 1.00 97.94 94 LEU A N 1
ATOM 788 C CA . LEU A 1 94 ? -6.868 5.355 11.419 1.00 97.94 94 LEU A CA 1
ATOM 789 C C . LEU A 1 94 ? -6.267 6.539 10.674 1.00 97.94 94 LEU A C 1
ATOM 791 O O . LEU A 1 94 ? -6.772 7.656 10.795 1.00 97.94 94 LEU A O 1
ATOM 795 N N . GLU A 1 95 ? -5.207 6.322 9.912 1.00 97.94 95 GLU A N 1
ATOM 796 C CA . GLU A 1 95 ? -4.549 7.355 9.117 1.00 97.94 95 GLU A CA 1
ATOM 797 C C . GLU A 1 95 ? -4.733 7.114 7.627 1.00 97.94 95 GLU A C 1
ATOM 799 O O . GLU A 1 95 ? -4.598 5.983 7.179 1.00 97.94 95 GLU A O 1
ATOM 804 N N . LEU A 1 96 ? -4.977 8.181 6.861 1.00 98.00 96 LEU A N 1
ATOM 805 C CA . LEU A 1 96 ? -4.869 8.116 5.406 1.00 98.00 96 LEU A CA 1
ATOM 806 C C . LEU A 1 96 ? -3.444 8.459 4.974 1.00 98.00 96 LEU A C 1
ATOM 808 O O . LEU A 1 96 ? -2.790 9.317 5.586 1.00 98.00 96 LEU A O 1
ATOM 812 N N . GLU A 1 97 ? -3.006 7.841 3.879 1.00 97.25 97 GLU A N 1
ATOM 813 C CA . GLU A 1 97 ? -1.721 8.121 3.230 1.00 97.25 97 GLU A CA 1
ATOM 814 C C . GLU A 1 97 ? -0.551 7.994 4.210 1.00 97.25 97 GLU A C 1
ATOM 816 O O . GLU A 1 97 ? 0.293 8.889 4.317 1.00 97.25 97 GLU A O 1
ATOM 821 N N . TYR A 1 98 ? -0.545 6.911 4.989 1.00 97.19 98 TYR A N 1
ATOM 822 C CA . TYR A 1 98 ? 0.307 6.740 6.160 1.00 97.19 98 TYR A CA 1
ATOM 823 C C . TYR A 1 98 ? 1.792 6.935 5.838 1.00 97.19 98 TYR A C 1
ATOM 825 O O . TYR A 1 98 ? 2.285 6.584 4.769 1.00 97.19 98 TYR A O 1
ATOM 833 N N . ALA A 1 99 ? 2.534 7.508 6.776 1.00 94.19 99 ALA A N 1
ATOM 834 C CA . ALA A 1 99 ? 3.985 7.542 6.715 1.00 94.19 99 ALA A CA 1
ATOM 835 C C . ALA A 1 99 ? 4.503 7.283 8.120 1.00 94.19 99 ALA A C 1
ATOM 837 O O . ALA A 1 99 ? 4.213 8.059 9.030 1.00 94.19 99 ALA A O 1
ATOM 838 N N . ALA A 1 100 ? 5.245 6.191 8.287 1.00 91.69 100 ALA A N 1
ATOM 839 C CA . ALA A 1 100 ? 5.772 5.838 9.592 1.00 91.69 100 ALA A CA 1
ATOM 840 C C . ALA A 1 100 ? 6.711 6.945 10.114 1.00 91.69 100 ALA A C 1
ATOM 842 O O . ALA A 1 100 ? 7.434 7.564 9.326 1.00 91.69 100 ALA A O 1
ATOM 843 N N . PRO A 1 101 ? 6.687 7.248 11.421 1.00 91.81 101 PRO A N 1
ATOM 844 C CA . PRO A 1 101 ? 7.485 8.328 11.982 1.00 91.81 101 PRO A CA 1
ATOM 845 C C . PRO A 1 101 ? 8.949 7.914 12.202 1.00 91.81 101 PRO A C 1
ATOM 847 O O . PRO A 1 101 ? 9.313 6.737 12.204 1.00 91.81 101 PRO A O 1
ATOM 850 N N . GLY A 1 102 ? 9.806 8.906 12.453 1.00 93.69 102 GLY A N 1
ATOM 851 C CA . GLY A 1 102 ? 11.171 8.679 12.931 1.00 93.69 102 GLY A CA 1
ATOM 852 C C . GLY A 1 102 ? 12.027 7.868 11.956 1.00 93.69 102 GLY A C 1
ATOM 853 O O . GLY A 1 102 ? 12.122 8.200 10.779 1.00 93.69 102 GLY A O 1
ATOM 854 N N . ASN A 1 103 ? 12.686 6.815 12.448 1.00 95.25 103 ASN A N 1
ATOM 855 C CA . ASN A 1 103 ? 13.571 5.974 11.630 1.00 95.25 103 ASN A CA 1
ATOM 856 C C . ASN A 1 103 ? 12.828 5.054 10.654 1.00 95.25 103 ASN A C 1
ATOM 858 O O . ASN A 1 103 ? 13.444 4.555 9.715 1.00 95.25 103 ASN A O 1
ATOM 862 N N . LEU A 1 104 ? 11.518 4.888 10.840 1.00 96.38 104 LEU A N 1
ATOM 863 C CA . LEU A 1 104 ? 10.661 4.091 9.968 1.00 96.38 104 LEU A CA 1
ATOM 864 C C . LEU A 1 104 ? 10.123 4.899 8.782 1.00 96.38 104 LEU A C 1
ATOM 866 O O . LEU A 1 104 ? 9.486 4.333 7.895 1.00 96.38 104 LEU A O 1
ATOM 870 N N . GLU A 1 105 ? 10.405 6.207 8.717 1.00 95.75 105 GLU A N 1
ATOM 871 C CA . GLU A 1 105 ? 9.960 7.038 7.600 1.00 95.75 105 GLU A CA 1
ATOM 872 C C . GLU A 1 105 ? 10.436 6.465 6.254 1.00 95.75 105 GLU A C 1
ATOM 874 O O . GLU A 1 105 ? 11.599 6.050 6.151 1.00 95.75 105 GLU A O 1
ATOM 879 N N . PRO A 1 106 ? 9.605 6.485 5.186 1.00 96.44 106 PRO A N 1
ATOM 880 C CA . PRO A 1 106 ? 9.974 5.918 3.887 1.00 96.44 106 PRO A CA 1
ATOM 881 C C . PRO A 1 106 ? 11.333 6.408 3.381 1.00 96.44 106 PRO A C 1
ATOM 883 O O . PRO A 1 106 ? 12.090 5.660 2.767 1.00 96.44 106 PRO A O 1
ATOM 886 N N . LYS A 1 107 ? 11.687 7.663 3.677 1.00 95.69 107 LYS A N 1
ATOM 887 C CA . LYS A 1 107 ? 12.998 8.239 3.367 1.00 95.69 107 LYS A CA 1
ATOM 888 C C . LYS A 1 107 ? 14.162 7.464 3.994 1.00 95.69 107 LYS A C 1
ATOM 890 O O . LYS A 1 107 ? 15.106 7.139 3.277 1.00 95.69 107 LYS A O 1
ATOM 895 N N . ARG A 1 108 ? 14.118 7.196 5.301 1.00 96.69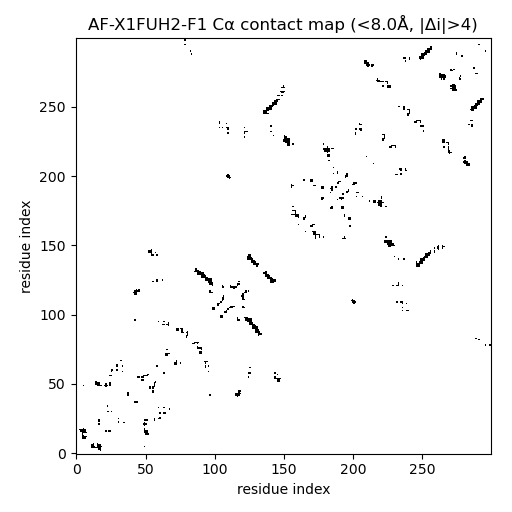 108 ARG A N 1
ATOM 896 C CA . ARG A 1 108 ? 15.205 6.538 6.047 1.00 96.69 108 ARG A CA 1
ATOM 897 C C . ARG A 1 108 ? 15.180 5.032 5.852 1.00 96.69 108 ARG A C 1
ATOM 899 O O . ARG A 1 108 ? 16.217 4.452 5.512 1.00 96.69 108 ARG A O 1
ATOM 906 N N . LEU A 1 109 ? 13.998 4.443 6.025 1.00 97.81 109 LEU A N 1
ATOM 907 C CA . LEU A 1 109 ? 13.793 3.005 5.969 1.00 97.81 109 LEU A CA 1
ATOM 908 C C . LEU A 1 109 ? 13.956 2.488 4.541 1.00 97.81 109 LEU A C 1
ATOM 910 O O . LEU A 1 109 ? 14.811 1.652 4.287 1.00 97.81 109 LEU A O 1
ATOM 9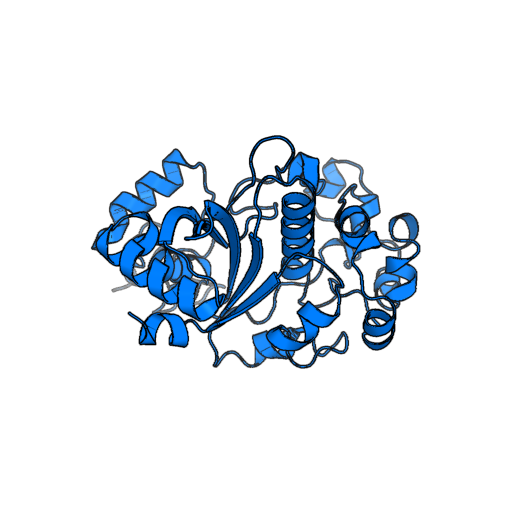14 N N . LEU A 1 110 ? 13.204 3.041 3.587 1.00 97.62 110 LEU A N 1
ATOM 915 C CA . LEU A 1 110 ? 13.110 2.504 2.226 1.00 97.62 110 LEU A CA 1
ATOM 916 C C . LEU A 1 110 ? 14.033 3.198 1.208 1.00 97.62 110 LEU A C 1
ATOM 918 O O . LEU A 1 110 ? 14.086 2.791 0.047 1.00 97.62 110 LEU A O 1
ATOM 922 N N . GLY A 1 111 ? 14.736 4.269 1.595 1.00 96.25 111 GLY A N 1
ATOM 923 C CA . GLY A 1 111 ? 15.503 5.106 0.658 1.00 96.25 111 GLY A CA 1
ATOM 924 C C . GLY A 1 111 ? 14.635 6.073 -0.164 1.00 96.25 111 GLY A C 1
ATOM 925 O O . GLY A 1 111 ? 15.067 6.614 -1.178 1.00 96.25 111 GLY A O 1
ATOM 926 N N . GLU A 1 112 ? 13.398 6.292 0.285 1.00 94.81 112 GLU A N 1
ATOM 927 C CA . GLU A 1 112 ? 12.321 7.246 -0.047 1.00 94.81 112 GLU A CA 1
ATOM 928 C C . GLU A 1 112 ? 12.605 8.725 -0.377 1.00 94.81 112 GLU A C 1
ATOM 930 O O . GLU A 1 112 ? 11.833 9.573 0.050 1.00 94.81 112 GLU A O 1
ATOM 935 N N . LEU A 1 113 ? 13.685 9.115 -1.056 1.00 89.19 113 LEU A N 1
ATOM 936 C CA . LEU A 1 113 ? 14.060 10.534 -1.161 1.00 89.19 113 LEU A CA 1
ATOM 937 C C . LEU A 1 113 ? 13.079 11.412 -1.980 1.00 89.19 113 LEU A C 1
ATOM 939 O O . LEU A 1 113 ? 12.957 11.239 -3.195 1.00 89.19 113 LEU A O 1
ATOM 943 N N . GLY A 1 114 ? 12.528 12.464 -1.360 1.00 82.75 114 GLY A N 1
ATOM 944 C CA . GLY A 1 114 ? 11.809 13.568 -2.028 1.00 82.75 114 GLY A CA 1
ATOM 945 C C . GLY A 1 114 ? 10.294 13.405 -2.172 1.00 82.75 114 GLY A C 1
ATOM 946 O O . GLY A 1 114 ? 9.677 14.198 -2.880 1.00 82.75 114 GLY A O 1
ATOM 947 N N . GLY A 1 115 ? 9.703 12.391 -1.538 1.00 87.81 115 GLY A N 1
ATOM 948 C CA . GLY A 1 115 ? 8.252 12.252 -1.442 1.00 87.81 115 GLY A CA 1
ATOM 949 C C . GLY A 1 115 ? 7.657 12.904 -0.192 1.00 87.81 115 GLY A C 1
ATOM 950 O O . GLY A 1 115 ? 8.371 13.450 0.649 1.00 87.81 115 GLY A O 1
ATOM 951 N N . LYS A 1 116 ? 6.326 12.862 -0.117 1.00 91.44 116 LYS A N 1
ATOM 952 C CA . LYS A 1 116 ? 5.496 13.229 1.042 1.00 91.44 116 LYS A CA 1
ATOM 953 C C . LYS A 1 116 ? 4.234 12.359 1.057 1.00 91.44 116 LYS A C 1
ATOM 955 O O . LYS A 1 116 ? 3.944 11.723 0.044 1.00 91.44 116 LYS A O 1
ATOM 960 N N . LYS A 1 117 ? 3.465 12.347 2.152 1.00 93.62 117 LYS A N 1
ATOM 961 C CA . LYS A 1 117 ? 2.199 11.585 2.256 1.00 93.62 117 LYS A CA 1
ATOM 962 C C . LYS A 1 117 ? 1.322 11.804 1.007 1.00 93.62 117 LYS A C 1
ATOM 964 O O . LYS A 1 117 ? 1.035 12.953 0.660 1.00 93.62 117 LYS A O 1
ATOM 969 N N . GLY A 1 118 ? 0.962 10.727 0.303 1.00 90.94 118 GLY A N 1
ATOM 970 C CA . GLY A 1 118 ? 0.173 10.759 -0.942 1.00 90.94 118 GLY A CA 1
ATOM 971 C C . GLY A 1 118 ? 0.914 11.101 -2.234 1.00 90.94 118 GLY A C 1
ATOM 972 O O . GLY A 1 118 ? 0.297 11.236 -3.291 1.00 90.94 118 GLY A O 1
ATOM 973 N N . SER A 1 119 ? 2.243 11.255 -2.211 1.00 91.25 119 SER A N 1
ATOM 974 C CA . SER A 1 119 ? 2.995 11.573 -3.427 1.00 91.25 119 SER A CA 1
ATOM 975 C C . SER A 1 119 ? 4.460 11.149 -3.380 1.00 91.25 119 SER A C 1
ATOM 977 O O . SER A 1 119 ? 5.235 11.607 -2.545 1.00 91.25 119 SER A O 1
ATOM 979 N N . MET A 1 120 ? 4.880 10.377 -4.388 1.00 88.56 120 MET A N 1
ATOM 980 C CA . MET A 1 120 ? 6.285 10.023 -4.670 1.00 88.56 120 MET A CA 1
ATOM 981 C C . MET A 1 120 ? 7.036 9.299 -3.536 1.00 88.56 120 MET A C 1
ATOM 983 O O . MET A 1 120 ? 8.247 9.106 -3.648 1.00 88.56 120 MET A O 1
ATOM 987 N N . GLN A 1 121 ? 6.331 8.857 -2.494 1.00 93.94 121 GLN A N 1
ATOM 988 C CA . GLN A 1 121 ? 6.829 7.919 -1.493 1.00 93.94 121 GLN A CA 1
ATOM 989 C C . GLN A 1 121 ? 5.833 6.777 -1.256 1.00 93.94 121 GLN A C 1
ATOM 991 O O . GLN A 1 121 ? 4.769 6.739 -1.877 1.00 93.94 121 GLN A O 1
ATOM 996 N N . THR A 1 122 ? 6.213 5.801 -0.441 1.00 96.62 122 THR A N 1
ATOM 997 C CA . THR A 1 122 ? 5.362 4.704 0.001 1.00 96.62 122 THR A CA 1
ATOM 998 C C . THR A 1 122 ? 4.524 5.238 1.129 1.00 96.62 122 THR A C 1
ATOM 1000 O O . THR A 1 122 ? 5.041 5.591 2.187 1.00 96.62 122 THR A O 1
ATOM 1003 N N . SER A 1 123 ? 3.238 5.323 0.847 1.00 96.69 123 SER A N 1
ATOM 1004 C CA . SER A 1 123 ? 2.230 5.726 1.795 1.00 96.69 123 SER A CA 1
ATOM 1005 C C . SER A 1 123 ? 1.037 4.816 1.579 1.00 96.69 123 SER A C 1
ATOM 1007 O O . SER A 1 123 ? 0.325 5.036 0.606 1.00 96.69 123 SER A O 1
ATOM 1009 N N . PRO A 1 124 ? 0.873 3.760 2.399 1.00 97.81 124 PRO A N 1
ATOM 1010 C CA . PRO A 1 124 ? -0.336 2.951 2.363 1.00 97.81 124 PRO A CA 1
ATOM 1011 C C . PRO A 1 124 ? -1.557 3.865 2.443 1.00 97.81 124 PRO A C 1
ATOM 1013 O O . PRO A 1 124 ? -1.561 4.815 3.238 1.00 97.81 124 PRO A O 1
ATOM 1016 N N . ASP A 1 125 ? -2.562 3.602 1.609 1.00 98.12 125 ASP A N 1
ATOM 1017 C CA . ASP A 1 125 ? -3.760 4.441 1.521 1.00 98.12 125 ASP A CA 1
ATOM 1018 C C . ASP A 1 125 ? -4.429 4.589 2.891 1.00 98.12 125 ASP A C 1
ATOM 1020 O O . ASP A 1 125 ? -4.910 5.675 3.223 1.00 98.12 125 ASP A O 1
ATOM 1024 N N . VAL A 1 126 ? -4.397 3.519 3.696 1.00 98.50 126 VAL A N 1
ATOM 1025 C CA . VAL A 1 126 ? -4.853 3.492 5.086 1.00 98.50 126 VAL A CA 1
ATOM 1026 C C . VAL A 1 126 ? -3.830 2.785 5.977 1.00 98.50 126 VAL A C 1
ATOM 1028 O O . VAL A 1 126 ? -3.265 1.761 5.600 1.00 98.50 126 VAL A O 1
ATOM 1031 N N . ALA A 1 127 ? -3.628 3.295 7.191 1.00 98.62 127 ALA A N 1
ATOM 1032 C CA . ALA A 1 127 ? -3.062 2.530 8.298 1.00 98.62 127 ALA A CA 1
ATOM 1033 C C . ALA A 1 127 ? -4.024 2.527 9.486 1.00 98.62 127 ALA A C 1
ATOM 1035 O O . ALA A 1 127 ? -4.519 3.586 9.876 1.00 98.62 127 ALA A O 1
ATOM 1036 N N . VAL A 1 128 ? -4.268 1.358 10.075 1.00 98.75 128 VAL A N 1
ATOM 1037 C CA . VAL A 1 128 ? -5.077 1.208 11.292 1.00 98.75 128 VAL A CA 1
ATOM 1038 C C . VAL A 1 128 ? -4.182 0.751 12.430 1.00 98.75 128 VAL A C 1
ATOM 1040 O O . VAL A 1 128 ? -3.557 -0.297 12.313 1.00 98.75 128 VAL A O 1
ATOM 1043 N N . LEU A 1 129 ? -4.128 1.520 13.514 1.00 98.69 129 LEU A N 1
ATOM 1044 C CA . LEU A 1 129 ? -3.453 1.134 14.753 1.00 98.69 129 LEU A CA 1
ATOM 1045 C C . LEU A 1 129 ? -4.506 0.614 15.729 1.00 98.69 129 LEU A C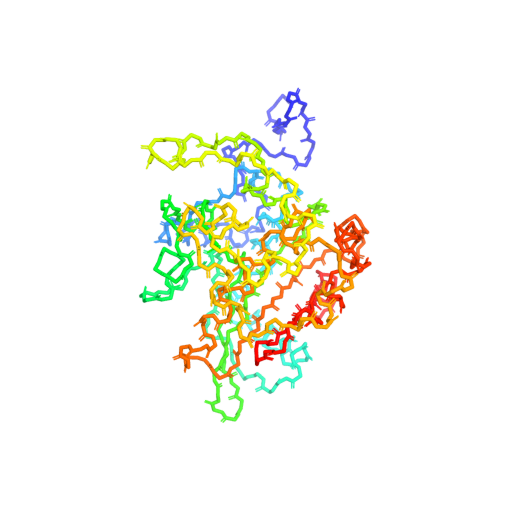 1
ATOM 1047 O O . LEU A 1 129 ? -5.544 1.260 15.922 1.00 98.69 129 LEU A O 1
ATOM 1051 N N . PHE A 1 130 ? -4.256 -0.547 16.321 1.00 98.69 130 PHE A N 1
ATOM 1052 C CA . PHE A 1 130 ? -5.238 -1.249 17.138 1.00 98.69 130 PHE A CA 1
ATOM 1053 C C . PHE A 1 130 ? -4.613 -1.955 18.342 1.00 98.69 130 PHE A C 1
ATOM 1055 O O . PHE A 1 130 ? -3.454 -2.361 18.309 1.00 98.69 130 PHE A O 1
ATOM 1062 N N . GLY A 1 131 ? -5.419 -2.117 19.389 1.00 98.56 131 GLY A N 1
ATOM 1063 C CA . GLY A 1 131 ? -5.103 -2.908 20.574 1.00 98.56 131 GLY A CA 1
ATOM 1064 C C . GLY A 1 131 ? -5.874 -4.226 20.588 1.00 98.56 131 GLY A C 1
ATOM 1065 O O . GLY A 1 131 ? -6.973 -4.328 20.029 1.00 98.56 131 GLY A O 1
ATOM 1066 N N . CYS A 1 132 ? -5.288 -5.237 21.222 1.00 98.50 132 CYS A N 1
ATOM 1067 C CA . CYS A 1 132 ? -5.872 -6.562 21.403 1.00 98.50 132 CYS A CA 1
ATOM 1068 C C . CYS A 1 132 ? -6.120 -6.876 22.886 1.00 98.50 132 CYS A C 1
ATOM 1070 O O . CYS A 1 132 ? -5.531 -6.277 23.785 1.00 98.50 132 CYS A O 1
ATOM 1072 N N . GLU A 1 133 ? -6.998 -7.846 23.150 1.00 97.31 133 GLU A N 1
ATOM 1073 C CA . GLU A 1 133 ? -7.344 -8.285 24.512 1.00 97.31 133 GLU A CA 1
ATOM 1074 C C . GLU A 1 133 ? -6.142 -8.863 25.282 1.00 97.31 133 GLU A C 1
ATOM 1076 O O . GLU A 1 133 ? -6.071 -8.736 26.501 1.00 97.31 133 GLU A O 1
ATOM 1081 N N . ASP A 1 134 ? -5.168 -9.446 24.579 1.00 96.19 134 ASP A N 1
ATOM 1082 C CA . ASP A 1 134 ? -3.920 -9.967 25.155 1.00 96.19 134 ASP A CA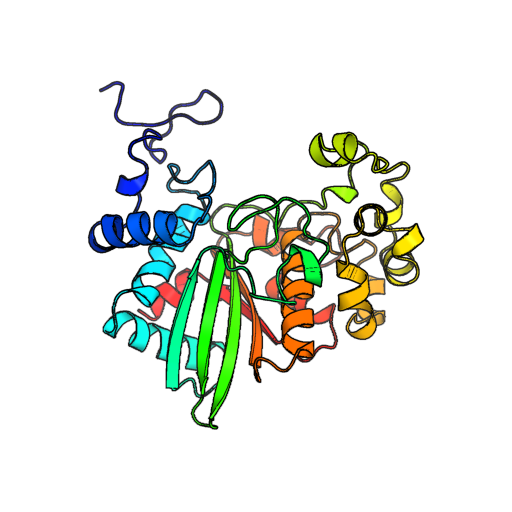 1
ATOM 1083 C C . ASP A 1 134 ? -2.914 -8.863 25.541 1.00 96.19 134 ASP A C 1
ATOM 1085 O O . ASP A 1 134 ? -1.788 -9.164 25.937 1.00 96.19 134 ASP A O 1
ATOM 1089 N N . GLY A 1 135 ? -3.312 -7.590 25.437 1.00 97.38 135 GLY A N 1
ATOM 1090 C CA . GLY A 1 135 ? -2.485 -6.423 25.739 1.00 97.38 135 GLY A CA 1
ATOM 1091 C C . GLY A 1 135 ? -1.508 -6.046 24.627 1.00 97.38 135 GLY A C 1
ATOM 1092 O O . GLY A 1 135 ? -0.750 -5.092 24.796 1.00 97.38 135 GLY A O 1
ATOM 1093 N N . LYS A 1 136 ? -1.517 -6.767 23.500 1.00 98.19 136 LYS A N 1
ATOM 1094 C CA . LYS A 1 136 ? -0.646 -6.489 22.359 1.00 98.19 136 LYS A CA 1
ATOM 1095 C C . LYS A 1 136 ? -1.223 -5.426 21.438 1.00 98.19 136 LYS A C 1
ATOM 1097 O O . LYS A 1 136 ? -2.437 -5.221 21.357 1.00 98.19 136 LYS A O 1
ATOM 1102 N N . SER A 1 137 ? -0.329 -4.784 20.702 1.00 98.19 137 SER A N 1
ATOM 1103 C CA . SER A 1 137 ? -0.636 -3.739 19.731 1.00 98.19 137 SER A CA 1
ATOM 1104 C C . SER A 1 137 ? -0.409 -4.224 18.304 1.00 98.19 137 SER A C 1
ATOM 1106 O O . SER A 1 137 ? 0.411 -5.107 18.039 1.00 98.19 137 SER A O 1
ATOM 1108 N N . GLY A 1 138 ? -1.127 -3.632 17.358 1.00 98.69 138 GLY A N 1
ATOM 1109 C CA . GLY A 1 138 ? -0.964 -3.955 15.955 1.00 98.69 138 GLY A CA 1
ATOM 1110 C C . GLY A 1 138 ? -1.142 -2.775 15.018 1.00 98.69 138 GLY A C 1
ATOM 1111 O O . GLY A 1 138 ? -1.758 -1.761 15.351 1.00 98.69 138 GLY A O 1
ATOM 1112 N N . ILE A 1 139 ? -0.596 -2.941 13.817 1.00 98.81 139 ILE A N 1
ATOM 1113 C CA . ILE A 1 139 ? -0.775 -2.031 12.692 1.00 98.81 139 ILE A CA 1
ATOM 1114 C C . ILE A 1 139 ? -1.199 -2.808 11.448 1.00 98.81 139 ILE A C 1
ATOM 1116 O O . ILE A 1 139 ? -0.572 -3.799 11.074 1.00 98.81 139 ILE A O 1
ATOM 1120 N N . TYR A 1 140 ? -2.245 -2.328 10.778 1.00 98.81 140 TYR A N 1
ATOM 1121 C CA . TYR A 1 140 ? -2.682 -2.836 9.483 1.00 98.81 140 TYR A CA 1
ATOM 1122 C C . TYR A 1 140 ? -2.484 -1.770 8.402 1.00 98.81 140 TYR A C 1
ATOM 1124 O O . TYR A 1 140 ? -3.178 -0.755 8.392 1.00 98.81 140 TYR A O 1
ATOM 1132 N N . LEU A 1 141 ? -1.520 -1.998 7.508 1.00 98.88 141 LEU A N 1
ATOM 1133 C CA . LEU A 1 141 ? -1.241 -1.182 6.328 1.00 98.88 141 LEU A CA 1
ATOM 1134 C C . LEU A 1 141 ? -2.050 -1.694 5.136 1.00 98.88 141 LEU A C 1
ATOM 1136 O O . LEU A 1 141 ? -1.875 -2.836 4.713 1.00 98.88 141 LEU A O 1
ATOM 1140 N N . ILE A 1 142 ? -2.904 -0.845 4.579 1.00 98.81 142 ILE A N 1
ATOM 1141 C CA . ILE A 1 142 ? -3.859 -1.216 3.537 1.00 98.81 142 ILE A CA 1
ATOM 1142 C C . ILE A 1 142 ? -3.624 -0.333 2.312 1.00 98.81 142 ILE A C 1
ATOM 1144 O O . ILE A 1 142 ? -3.743 0.892 2.379 1.00 98.81 142 ILE A O 1
ATOM 1148 N N . GLU A 1 143 ? -3.352 -0.965 1.174 1.00 98.50 143 GLU A N 1
ATOM 1149 C CA . GLU A 1 143 ? -3.506 -0.342 -0.141 1.00 98.50 143 GLU A CA 1
ATOM 1150 C C . GLU A 1 143 ? -4.961 -0.532 -0.591 1.00 98.50 143 GLU A C 1
ATOM 1152 O O . GLU A 1 143 ? -5.502 -1.637 -0.556 1.00 98.50 143 GLU A O 1
ATOM 1157 N N . ASN A 1 144 ? -5.610 0.532 -1.040 1.00 98.06 144 ASN A N 1
ATOM 1158 C CA . ASN A 1 144 ? -7.002 0.516 -1.449 1.00 98.06 144 ASN A CA 1
ATOM 1159 C C . ASN A 1 144 ? -7.132 0.598 -2.977 1.00 98.06 144 ASN A C 1
ATOM 1161 O O . ASN A 1 144 ? -6.761 1.593 -3.603 1.00 98.06 144 ASN A O 1
ATOM 1165 N N . LYS A 1 145 ? -7.722 -0.430 -3.591 1.00 97.69 145 LYS A N 1
ATOM 1166 C CA . LYS A 1 145 ? -7.862 -0.550 -5.049 1.00 97.69 145 LYS A CA 1
ATOM 1167 C C . LYS A 1 145 ? -9.314 -0.648 -5.478 1.00 97.69 145 LYS A C 1
ATOM 1169 O O . LYS A 1 145 ? -9.973 -1.649 -5.234 1.00 97.69 145 LYS A O 1
ATOM 1174 N N . TYR A 1 146 ? -9.807 0.364 -6.182 1.00 96.69 146 TYR A N 1
ATOM 1175 C CA . TYR A 1 146 ? -11.182 0.383 -6.663 1.00 96.69 146 TYR A CA 1
ATOM 1176 C C . TYR A 1 146 ? -11.267 -0.003 -8.143 1.00 96.69 146 TYR A C 1
ATOM 1178 O O . TYR A 1 146 ? -11.648 -1.123 -8.477 1.00 96.69 146 TYR A O 1
ATOM 1186 N N . THR A 1 147 ? -10.874 0.903 -9.041 1.00 96.56 147 THR A N 1
ATOM 1187 C CA . THR A 1 147 ? -10.946 0.680 -10.501 1.00 96.56 147 THR A CA 1
ATOM 1188 C C . THR A 1 147 ? -9.577 0.517 -11.154 1.00 96.56 147 THR A C 1
ATOM 1190 O O . THR A 1 147 ? -9.467 0.284 -12.359 1.00 96.56 147 THR A O 1
ATOM 1193 N N . GLU A 1 148 ? -8.512 0.644 -10.367 1.00 96.25 148 GLU A N 1
ATOM 1194 C CA . GLU A 1 148 ? -7.145 0.400 -10.789 1.00 96.25 148 GLU A CA 1
ATOM 1195 C C . GLU A 1 148 ? -6.976 -1.063 -11.219 1.00 96.25 148 GLU A C 1
ATOM 1197 O O . GLU A 1 148 ? -7.502 -1.976 -10.596 1.00 96.25 148 GLU A O 1
ATOM 1202 N N . HIS A 1 149 ? -6.211 -1.296 -12.283 1.00 97.06 149 HIS A N 1
ATOM 1203 C CA . HIS A 1 149 ? -6.012 -2.628 -12.870 1.00 97.06 149 HIS A CA 1
ATOM 1204 C C . HIS A 1 149 ? -4.720 -3.313 -12.399 1.00 97.06 149 HIS A C 1
ATOM 1206 O O . HIS A 1 149 ? -4.393 -4.393 -12.875 1.00 97.06 149 HIS A O 1
ATOM 1212 N N . SER A 1 150 ? -3.910 -2.654 -11.564 1.00 97.69 150 SER A N 1
ATOM 1213 C CA . SER A 1 150 ? -2.648 -3.195 -11.042 1.00 97.69 150 SER A CA 1
ATOM 1214 C C . SER A 1 150 ? -2.095 -2.342 -9.894 1.00 97.69 150 SER A C 1
ATOM 1216 O O . SER A 1 150 ? -2.598 -1.252 -9.617 1.00 97.69 150 SER A O 1
ATOM 1218 N N . PHE A 1 151 ? -0.989 -2.791 -9.299 1.00 97.62 151 PHE A N 1
ATOM 1219 C CA . PHE A 1 151 ? -0.165 -2.055 -8.332 1.00 97.62 151 PHE A CA 1
ATOM 1220 C C . PHE A 1 151 ? 1.014 -1.320 -8.999 1.00 97.62 151 PHE A C 1
ATOM 1222 O O . PHE A 1 151 ? 2.068 -1.115 -8.392 1.00 97.62 151 PHE A O 1
ATOM 1229 N N . TYR A 1 152 ? 0.828 -0.940 -10.269 1.00 95.06 152 TYR A N 1
ATOM 1230 C CA . TYR A 1 152 ? 1.793 -0.303 -11.168 1.00 95.06 152 TYR A CA 1
ATOM 1231 C C . TYR A 1 152 ? 3.070 -1.113 -11.448 1.00 95.06 152 TYR A C 1
ATOM 1233 O O . TYR A 1 152 ? 3.498 -1.995 -10.707 1.00 95.06 152 TYR A O 1
ATOM 1241 N N . ASN A 1 153 ? 3.712 -0.783 -12.569 1.00 96.00 153 ASN A N 1
ATOM 1242 C CA . ASN A 1 153 ? 5.017 -1.334 -12.928 1.00 96.00 153 ASN A CA 1
ATOM 1243 C C . ASN A 1 153 ? 6.131 -0.606 -12.171 1.00 96.00 153 ASN A C 1
ATOM 1245 O O . ASN A 1 153 ? 6.046 0.606 -11.945 1.00 96.00 153 ASN A O 1
ATOM 1249 N N . CYS A 1 154 ? 7.213 -1.321 -11.867 1.00 95.69 154 CYS A N 1
ATOM 1250 C CA . CYS A 1 154 ? 8.398 -0.730 -11.257 1.00 95.69 154 CYS A CA 1
ATOM 1251 C C . CYS A 1 154 ? 8.968 0.390 -12.137 1.00 95.69 154 CYS A C 1
ATOM 1253 O O . CYS A 1 154 ? 9.272 0.192 -13.316 1.00 95.69 154 CYS A O 1
ATOM 1255 N N . SER A 1 155 ? 9.156 1.580 -11.558 1.00 91.56 155 SER A N 1
ATOM 1256 C CA . SER A 1 155 ? 9.754 2.714 -12.275 1.00 91.56 155 SER A CA 1
ATOM 1257 C C . SER A 1 155 ? 11.188 2.426 -12.728 1.00 91.56 155 SER A C 1
ATOM 1259 O O . SER A 1 155 ? 11.571 2.840 -13.818 1.00 91.56 155 SER A O 1
ATOM 1261 N N . GLY A 1 156 ? 11.944 1.665 -11.932 1.00 93.19 156 GLY A N 1
ATOM 1262 C CA . GLY A 1 156 ? 13.299 1.215 -12.245 1.00 93.19 156 GLY A CA 1
ATOM 1263 C C . GLY A 1 156 ? 13.381 0.202 -13.386 1.00 93.19 156 GLY A C 1
ATOM 1264 O O . GLY A 1 156 ? 14.454 0.020 -13.943 1.00 93.19 156 GLY A O 1
ATOM 1265 N N . ALA A 1 157 ? 12.276 -0.426 -13.797 1.00 92.56 157 ALA A N 1
ATOM 1266 C CA . ALA A 1 157 ? 12.273 -1.355 -14.930 1.00 92.56 157 ALA A CA 1
ATOM 1267 C C . ALA A 1 157 ? 12.245 -0.652 -16.302 1.00 92.56 157 ALA A C 1
ATOM 1269 O O . ALA A 1 157 ? 12.300 -1.307 -17.339 1.00 92.56 157 ALA A O 1
ATOM 1270 N N . LYS A 1 158 ? 12.134 0.680 -16.346 1.00 89.94 158 LYS A N 1
ATOM 1271 C CA . LYS A 1 158 ? 12.091 1.448 -17.599 1.00 89.94 158 LYS A CA 1
ATOM 1272 C C . LYS A 1 158 ? 13.490 1.926 -17.987 1.00 89.94 158 LYS A C 1
ATOM 1274 O O . LYS A 1 158 ? 14.247 2.355 -17.125 1.00 89.94 158 LYS A O 1
ATOM 1279 N N . LYS A 1 159 ? 13.790 1.958 -19.294 1.00 85.50 159 LYS A N 1
ATOM 1280 C CA . LYS A 1 159 ? 15.006 2.622 -19.817 1.00 85.50 159 LYS A CA 1
ATOM 1281 C C . LYS A 1 159 ? 15.007 4.124 -19.540 1.00 85.50 159 LYS A C 1
ATOM 1283 O O . LYS A 1 159 ? 16.046 4.729 -19.317 1.00 85.50 159 LYS A O 1
ATOM 1288 N N . THR A 1 160 ? 13.825 4.733 -19.590 1.00 80.88 160 THR A N 1
ATOM 1289 C CA . THR A 1 160 ? 13.655 6.168 -19.376 1.00 80.88 160 THR A CA 1
ATOM 1290 C C . THR A 1 160 ? 13.846 6.513 -17.910 1.00 80.88 160 THR A C 1
ATOM 1292 O O . THR A 1 160 ? 13.192 5.931 -17.042 1.00 80.88 160 THR A O 1
ATOM 1295 N N . GLN A 1 161 ? 14.660 7.526 -17.653 1.00 81.94 161 GLN A N 1
ATOM 1296 C CA . GLN A 1 161 ? 14.845 8.071 -16.324 1.00 81.94 161 GLN A CA 1
ATOM 1297 C C . GLN A 1 161 ? 13.829 9.183 -16.034 1.00 81.94 161 GLN A C 1
ATOM 1299 O O . GLN A 1 161 ? 13.562 10.037 -16.876 1.00 81.94 161 GLN A O 1
ATOM 1304 N N . GLY A 1 162 ? 13.259 9.187 -14.827 1.00 80.56 162 GLY A N 1
ATOM 1305 C CA . GLY A 1 162 ? 12.422 10.298 -14.371 1.00 80.56 162 GLY A CA 1
ATOM 1306 C C . GLY A 1 162 ? 13.249 11.553 -14.072 1.00 80.56 162 GLY A C 1
ATOM 1307 O O . GLY A 1 162 ? 14.365 11.443 -13.568 1.00 80.56 162 GLY A O 1
ATOM 1308 N N . LYS A 1 163 ? 12.669 12.739 -14.305 1.00 84.19 163 LYS A N 1
ATOM 1309 C CA . LYS A 1 163 ? 13.304 14.055 -14.082 1.00 84.19 163 LYS A CA 1
ATOM 1310 C C . LYS A 1 163 ? 14.034 14.153 -12.733 1.00 84.19 163 LYS A C 1
ATOM 1312 O O . LYS A 1 163 ? 15.214 14.468 -12.708 1.00 84.19 163 LYS A O 1
ATOM 1317 N N . MET A 1 164 ? 13.372 13.759 -11.643 1.00 83.25 164 MET A N 1
ATOM 1318 C CA . MET A 1 164 ? 13.951 13.781 -10.291 1.00 83.25 164 MET A CA 1
ATOM 1319 C C . MET A 1 164 ? 15.224 12.928 -10.153 1.00 83.25 164 MET A C 1
ATOM 1321 O O . MET A 1 164 ? 16.135 13.298 -9.421 1.00 83.25 164 MET A O 1
ATOM 1325 N N . HIS A 1 165 ? 15.291 11.765 -10.807 1.00 85.81 165 HIS A N 1
ATOM 1326 C CA . HIS A 1 165 ? 16.482 10.915 -10.740 1.00 85.81 165 HIS A CA 1
ATOM 1327 C C . HIS A 1 165 ? 17.628 11.514 -11.564 1.00 85.81 165 HIS A C 1
ATOM 1329 O O . HIS A 1 165 ? 18.772 11.477 -11.118 1.00 85.81 165 HIS A O 1
ATOM 1335 N N . SER A 1 166 ? 17.307 12.108 -12.717 1.00 86.31 166 SER A N 1
ATOM 1336 C CA . SER A 1 166 ? 18.283 12.786 -13.577 1.00 86.31 166 SER A CA 1
ATOM 1337 C C . SER A 1 166 ? 18.891 14.010 -12.884 1.00 86.31 166 SER A C 1
ATOM 1339 O O . SER A 1 166 ? 20.109 14.133 -12.829 1.00 86.31 166 SER A O 1
ATOM 1341 N N . GLU A 1 167 ? 18.068 14.851 -12.249 1.00 88.62 167 GLU A N 1
ATOM 1342 C CA . GLU A 1 167 ? 18.521 16.016 -11.467 1.00 88.62 167 GLU A CA 1
ATOM 1343 C C . GLU A 1 167 ? 19.428 15.636 -10.285 1.00 88.62 167 GLU A C 1
ATOM 1345 O O . GLU A 1 167 ? 20.215 16.452 -9.817 1.00 88.62 167 GLU A O 1
ATOM 1350 N N . ARG A 1 168 ? 19.342 14.388 -9.809 1.00 87.50 168 ARG A N 1
ATOM 1351 C CA . ARG A 1 168 ? 20.193 13.842 -8.741 1.00 87.50 168 ARG A CA 1
ATOM 1352 C C . ARG A 1 168 ? 21.442 13.126 -9.255 1.00 87.50 168 ARG A C 1
ATOM 1354 O O . ARG A 1 168 ? 22.147 12.522 -8.455 1.00 87.50 168 ARG A O 1
ATOM 1361 N N . GLY A 1 169 ? 21.695 13.139 -10.564 1.00 90.50 169 GLY A N 1
ATOM 1362 C CA . GLY A 1 169 ? 22.846 12.459 -11.162 1.00 90.50 169 GLY A CA 1
ATOM 1363 C C . GLY A 1 169 ? 22.801 10.933 -11.044 1.00 90.50 169 GLY A C 1
ATOM 1364 O O . GLY A 1 169 ? 23.832 10.279 -11.164 1.00 90.50 169 GLY A O 1
ATOM 1365 N N . LEU A 1 170 ? 21.625 10.347 -10.794 1.00 90.50 170 LEU A N 1
ATOM 1366 C CA . LEU A 1 170 ? 21.477 8.894 -10.776 1.00 90.50 170 LEU A CA 1
ATOM 1367 C C . LEU A 1 170 ? 21.528 8.355 -12.218 1.00 90.50 170 LEU A C 1
ATOM 1369 O O . LEU A 1 170 ? 21.175 9.084 -13.143 1.00 90.50 170 LEU A O 1
ATOM 1373 N N . PRO A 1 171 ? 21.931 7.101 -12.465 1.00 89.88 171 PRO A N 1
ATOM 1374 C CA . PRO A 1 171 ? 21.944 6.550 -13.822 1.00 89.88 171 PRO A CA 1
ATOM 1375 C C . PRO A 1 171 ? 20.546 6.065 -14.270 1.00 89.88 171 PRO A C 1
ATOM 1377 O O . PRO A 1 171 ? 19.718 5.715 -13.421 1.00 89.88 171 PRO A O 1
ATOM 1380 N N . PRO A 1 172 ? 20.244 6.018 -15.583 1.00 91.75 172 PRO A N 1
ATOM 1381 C CA . PRO A 1 172 ? 19.091 5.286 -16.120 1.00 91.75 172 PRO A CA 1
ATOM 1382 C C . PRO A 1 172 ? 19.286 3.762 -16.013 1.00 91.75 172 PRO A C 1
ATOM 1384 O O . PRO A 1 172 ? 20.392 3.293 -15.757 1.00 91.75 172 PRO A O 1
ATOM 1387 N N . ASN A 1 173 ? 18.228 2.980 -16.271 1.00 93.06 173 ASN A N 1
ATOM 1388 C CA . ASN A 1 173 ? 18.369 1.530 -16.435 1.00 93.06 173 ASN A CA 1
ATOM 1389 C C . ASN A 1 173 ? 18.904 1.194 -17.832 1.00 93.06 173 ASN A C 1
ATOM 1391 O O . ASN A 1 173 ? 18.179 1.283 -18.827 1.00 93.06 173 ASN A O 1
ATOM 1395 N N . ASP A 1 174 ? 20.163 0.783 -17.889 1.00 91.50 174 ASP A N 1
ATOM 1396 C CA . ASP A 1 174 ? 20.855 0.332 -19.094 1.00 91.50 174 ASP A CA 1
ATOM 1397 C C . ASP A 1 174 ? 20.309 -1.003 -19.633 1.00 91.50 174 ASP A C 1
ATOM 1399 O O . ASP A 1 174 ? 20.218 -1.199 -20.848 1.00 91.50 174 ASP A O 1
ATOM 1403 N N . ASN A 1 175 ? 19.857 -1.890 -18.744 1.00 93.88 175 ASN A N 1
ATOM 1404 C CA . ASN A 1 175 ? 19.318 -3.199 -19.092 1.00 93.88 175 ASN A CA 1
ATOM 1405 C C . ASN A 1 175 ? 18.045 -3.569 -18.295 1.00 93.88 175 ASN A C 1
ATOM 1407 O O . ASN A 1 175 ? 18.118 -4.257 -17.269 1.00 93.88 175 ASN A O 1
ATOM 1411 N N . PRO A 1 176 ? 16.851 -3.201 -18.803 1.00 91.94 176 PRO A N 1
ATOM 1412 C CA . PRO A 1 176 ? 15.557 -3.609 -18.246 1.00 91.94 176 PRO A CA 1
ATOM 1413 C C . PRO A 1 176 ? 15.340 -5.116 -18.111 1.00 91.94 176 PRO A C 1
ATOM 1415 O O . PRO A 1 176 ? 14.613 -5.546 -17.217 1.00 91.94 176 PRO A O 1
ATOM 1418 N N . LYS A 1 177 ? 15.973 -5.924 -18.974 1.00 94.56 177 LYS A N 1
ATOM 1419 C CA . LYS A 1 177 ? 15.775 -7.379 -18.991 1.00 94.56 177 LYS A CA 1
ATOM 1420 C C . LYS A 1 177 ? 16.363 -8.073 -17.765 1.00 94.56 177 LYS A C 1
ATOM 1422 O O . LYS A 1 177 ? 16.016 -9.213 -17.495 1.00 94.56 177 LYS A O 1
ATOM 1427 N N . ARG A 1 178 ? 17.191 -7.386 -16.965 1.00 95.00 178 ARG A N 1
ATOM 1428 C CA . ARG A 1 178 ? 17.678 -7.910 -15.675 1.00 95.00 178 ARG A CA 1
ATOM 1429 C C . ARG A 1 178 ? 16.533 -8.357 -14.764 1.00 95.00 178 ARG A C 1
ATOM 1431 O O . ARG A 1 178 ? 16.665 -9.352 -14.065 1.00 95.00 178 ARG A O 1
ATOM 1438 N N . CYS A 1 179 ? 15.388 -7.672 -14.817 1.00 94.88 179 CYS A N 1
ATOM 1439 C CA . CYS A 1 179 ? 14.214 -8.027 -14.024 1.00 94.88 179 CYS A CA 1
ATOM 1440 C C . CYS A 1 179 ? 13.475 -9.290 -14.501 1.00 94.88 179 CYS A C 1
ATOM 1442 O O . CYS A 1 179 ? 12.589 -9.755 -13.784 1.00 94.88 179 CYS A O 1
ATOM 1444 N N . GLU A 1 180 ? 13.818 -9.844 -15.667 1.00 94.44 180 GLU A N 1
ATOM 1445 C CA . GLU A 1 180 ? 13.249 -11.093 -16.197 1.00 94.44 180 GLU A CA 1
ATOM 1446 C C . GLU A 1 180 ? 13.850 -12.347 -15.546 1.00 94.44 180 GLU A C 1
ATOM 1448 O O . GLU A 1 180 ? 13.423 -13.453 -15.848 1.00 94.44 180 GLU A O 1
ATOM 1453 N N . ASN A 1 181 ? 14.814 -12.181 -14.633 1.00 94.94 181 ASN A N 1
ATOM 1454 C CA . ASN A 1 181 ? 15.348 -13.252 -13.802 1.00 94.94 181 ASN A CA 1
ATOM 1455 C C . ASN A 1 181 ? 15.190 -12.885 -12.320 1.00 94.94 181 ASN A C 1
ATOM 1457 O O . ASN A 1 181 ? 16.032 -12.199 -11.736 1.00 94.94 181 ASN A O 1
ATOM 1461 N N . ALA A 1 182 ? 14.088 -13.335 -11.716 1.00 95.25 182 ALA A N 1
ATOM 1462 C CA . ALA A 1 182 ? 13.736 -13.019 -10.330 1.00 95.25 182 ALA A CA 1
ATOM 1463 C C . ALA A 1 182 ? 14.840 -13.388 -9.329 1.00 95.25 182 ALA A C 1
ATOM 1465 O O . ALA A 1 182 ? 15.115 -12.638 -8.396 1.00 95.25 182 ALA A O 1
ATOM 1466 N N . ILE A 1 183 ? 15.471 -14.544 -9.539 1.00 96.62 183 ILE A N 1
ATOM 1467 C CA . ILE A 1 183 ? 16.450 -15.112 -8.611 1.00 96.62 183 ILE A CA 1
ATOM 1468 C C . ILE A 1 183 ? 17.773 -14.378 -8.682 1.00 96.62 183 ILE A C 1
ATOM 1470 O O . ILE A 1 183 ? 18.368 -14.104 -7.644 1.00 96.62 183 ILE A O 1
ATOM 1474 N N . GLU A 1 184 ? 18.206 -14.004 -9.880 1.00 96.75 184 GLU A N 1
ATOM 1475 C CA . GLU A 1 184 ? 19.420 -13.211 -10.029 1.00 96.75 184 GLU A CA 1
ATOM 1476 C C . GLU A 1 184 ? 19.237 -11.813 -9.425 1.00 96.75 184 GLU A C 1
ATOM 1478 O O . GLU A 1 184 ? 20.123 -11.323 -8.726 1.00 96.75 184 GLU A O 1
ATOM 1483 N N . VAL A 1 185 ? 18.053 -11.204 -9.600 1.00 96.31 185 VAL A N 1
ATOM 1484 C CA . VAL A 1 185 ? 17.700 -9.950 -8.914 1.00 96.31 185 VAL A CA 1
ATOM 1485 C C . VAL A 1 185 ? 17.733 -10.110 -7.400 1.00 96.31 185 VAL A C 1
ATOM 1487 O O . VAL A 1 185 ? 18.302 -9.264 -6.723 1.00 96.31 185 VAL A O 1
ATOM 1490 N N . PHE A 1 186 ? 17.138 -11.174 -6.867 1.00 96.50 186 PHE A N 1
ATOM 1491 C CA . PHE A 1 186 ? 17.094 -11.422 -5.428 1.00 96.50 186 PHE A CA 1
ATOM 1492 C C . PHE A 1 186 ? 18.482 -11.665 -4.817 1.00 96.50 186 PHE A C 1
ATOM 1494 O O . PHE A 1 186 ? 18.788 -11.140 -3.746 1.00 96.50 186 PHE A O 1
ATOM 1501 N N . ARG A 1 187 ? 19.336 -12.443 -5.492 1.00 96.19 187 ARG A N 1
ATOM 1502 C CA . ARG A 1 187 ? 20.670 -12.789 -4.984 1.00 96.19 187 ARG A CA 1
ATOM 1503 C C . ARG A 1 187 ? 21.653 -11.626 -5.093 1.00 96.19 187 ARG A C 1
ATOM 1505 O O . ARG A 1 187 ? 22.435 -11.425 -4.167 1.00 96.19 187 ARG A O 1
ATOM 1512 N N . ASN A 1 188 ? 21.566 -10.837 -6.166 1.00 96.44 188 ASN A N 1
ATOM 1513 C CA . ASN A 1 188 ? 22.490 -9.738 -6.472 1.00 96.44 188 ASN A CA 1
ATOM 1514 C C . ASN A 1 188 ? 21.753 -8.401 -6.724 1.00 96.44 188 ASN A C 1
ATOM 1516 O O . ASN A 1 188 ? 21.925 -7.790 -7.789 1.00 96.44 188 ASN A O 1
ATOM 1520 N N . PRO A 1 189 ? 20.898 -7.922 -5.799 1.00 95.94 189 PRO A N 1
ATOM 1521 C CA . PRO A 1 189 ? 20.016 -6.783 -6.044 1.00 95.94 189 PRO A CA 1
ATOM 1522 C C . PRO A 1 189 ? 20.795 -5.497 -6.339 1.00 95.94 189 PRO A C 1
ATOM 1524 O O . PRO A 1 189 ? 20.379 -4.727 -7.201 1.00 95.94 189 PRO A O 1
ATOM 1527 N N . GLU A 1 190 ? 21.969 -5.303 -5.740 1.00 94.06 190 GLU A N 1
ATOM 1528 C CA . GLU A 1 190 ? 22.846 -4.154 -5.979 1.00 94.06 190 GLU A CA 1
ATOM 1529 C C . GLU A 1 190 ? 23.379 -4.073 -7.421 1.00 94.06 190 GLU A C 1
ATOM 1531 O O . GLU A 1 190 ? 23.637 -2.982 -7.929 1.00 94.06 190 GLU A O 1
ATOM 1536 N N . LYS A 1 191 ? 23.501 -5.217 -8.108 1.00 93.31 191 LYS A N 1
ATOM 1537 C CA . LYS A 1 191 ? 23.930 -5.292 -9.516 1.00 93.31 191 LYS A CA 1
ATOM 1538 C C . LYS A 1 191 ? 22.759 -5.393 -10.486 1.00 93.31 191 LYS A C 1
ATOM 1540 O O . LYS A 1 191 ? 22.887 -5.016 -11.651 1.00 93.31 191 LYS A O 1
ATOM 1545 N N . MET A 1 192 ? 21.633 -5.935 -10.034 1.00 95.69 192 MET A N 1
ATOM 1546 C CA . MET A 1 192 ? 20.533 -6.346 -10.907 1.00 95.69 192 MET A CA 1
ATOM 1547 C C . MET A 1 1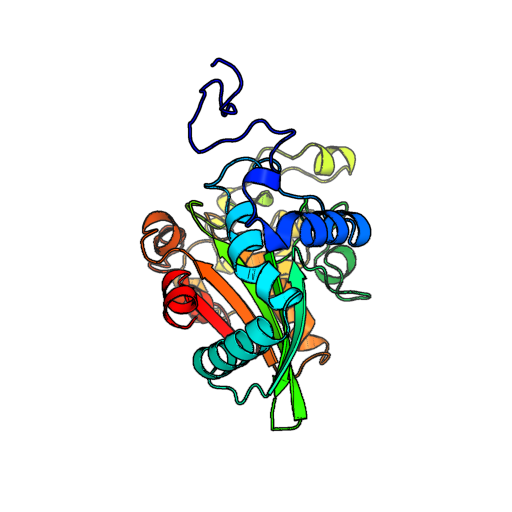92 ? 19.313 -5.427 -10.841 1.00 95.69 192 MET A C 1
ATOM 1549 O O . MET A 1 192 ? 18.569 -5.319 -11.818 1.00 95.69 192 MET A O 1
ATOM 1553 N N . CYS A 1 193 ? 19.094 -4.748 -9.716 1.00 96.12 193 CYS A N 1
ATOM 1554 C CA . CYS A 1 193 ? 17.926 -3.914 -9.483 1.00 96.12 193 CYS A CA 1
ATOM 1555 C C . CYS A 1 193 ? 18.262 -2.428 -9.635 1.00 96.12 193 CYS A C 1
ATOM 1557 O O . CYS A 1 193 ? 18.974 -1.844 -8.822 1.00 96.12 193 CYS A O 1
ATOM 1559 N N . GLN A 1 194 ? 17.642 -1.760 -10.610 1.00 95.94 194 GLN A N 1
ATOM 1560 C CA . GLN A 1 194 ? 17.817 -0.314 -10.781 1.00 95.94 194 GLN A CA 1
ATOM 1561 C C . GLN A 1 194 ? 17.383 0.502 -9.549 1.00 95.94 194 GLN A C 1
ATOM 1563 O O . GLN A 1 194 ? 17.911 1.584 -9.311 1.00 95.94 194 GLN A O 1
ATOM 1568 N N . GLN A 1 195 ? 16.421 0.008 -8.761 1.00 95.44 195 GLN A N 1
ATOM 1569 C CA . GLN A 1 195 ? 15.986 0.708 -7.548 1.00 95.44 195 GLN A CA 1
ATOM 1570 C C . GLN A 1 195 ? 17.110 0.771 -6.500 1.00 95.44 195 GLN A C 1
ATOM 1572 O O . GLN A 1 195 ? 17.250 1.803 -5.850 1.00 95.44 195 GLN A O 1
ATOM 1577 N N . GLU A 1 196 ? 17.950 -0.263 -6.388 1.00 95.00 196 GLU A N 1
ATOM 1578 C CA . GLU A 1 196 ? 19.118 -0.271 -5.489 1.00 95.00 196 GLU A CA 1
ATOM 1579 C C . GLU A 1 196 ? 20.198 0.707 -5.971 1.00 95.00 196 GLU A C 1
ATOM 1581 O O . GLU A 1 196 ? 20.748 1.471 -5.181 1.00 95.00 196 GLU A O 1
ATOM 1586 N N . ALA A 1 197 ? 20.420 0.797 -7.289 1.00 92.38 197 ALA A N 1
ATOM 1587 C CA . ALA A 1 197 ? 21.278 1.830 -7.882 1.00 92.38 197 ALA A CA 1
ATOM 1588 C C . ALA A 1 197 ? 20.749 3.263 -7.650 1.00 92.38 197 ALA A C 1
ATOM 1590 O O . ALA A 1 197 ? 21.492 4.235 -7.765 1.00 92.38 197 ALA A O 1
ATOM 1591 N N . TRP A 1 198 ? 19.463 3.412 -7.314 1.00 93.25 198 TRP A N 1
ATOM 1592 C CA . TRP A 1 198 ? 18.844 4.664 -6.862 1.00 93.25 198 TRP A CA 1
ATOM 1593 C C . TRP A 1 198 ? 18.737 4.769 -5.335 1.00 93.25 198 TRP A C 1
ATOM 1595 O O . TRP A 1 198 ? 17.997 5.616 -4.829 1.00 93.25 198 TRP A O 1
ATOM 1605 N N . HIS A 1 199 ? 19.472 3.921 -4.614 1.00 94.25 199 HIS A N 1
ATOM 1606 C CA . HIS A 1 199 ? 19.547 3.853 -3.155 1.00 94.25 199 HIS A CA 1
ATOM 1607 C C . HIS A 1 199 ? 18.222 3.516 -2.458 1.00 94.25 199 HIS A C 1
ATOM 1609 O O . HIS A 1 199 ? 18.049 3.826 -1.277 1.00 94.25 199 HIS A O 1
ATOM 1615 N N . ARG A 1 200 ? 17.270 2.897 -3.168 1.00 96.38 200 ARG A N 1
ATOM 1616 C CA . ARG A 1 200 ? 16.109 2.271 -2.523 1.00 96.38 200 ARG A CA 1
ATOM 1617 C C . ARG A 1 200 ? 16.548 0.984 -1.840 1.00 96.38 200 ARG A C 1
ATOM 1619 O O . ARG A 1 200 ? 17.414 0.304 -2.361 1.00 96.38 200 ARG A O 1
ATOM 1626 N N . LYS A 1 201 ? 15.899 0.649 -0.727 1.00 97.50 201 LYS A N 1
ATOM 1627 C CA . LYS A 1 201 ? 16.303 -0.429 0.193 1.00 97.50 201 LYS A CA 1
ATOM 1628 C C . LYS A 1 201 ? 15.316 -1.600 0.244 1.00 97.50 201 LYS A C 1
ATOM 1630 O O . LYS A 1 201 ? 15.268 -2.344 1.220 1.00 97.50 201 LYS A O 1
ATOM 1635 N N . TYR A 1 202 ? 14.456 -1.739 -0.767 1.00 98.00 202 TYR A N 1
ATOM 1636 C CA . TYR A 1 202 ? 13.366 -2.718 -0.718 1.00 98.00 202 TYR A CA 1
ATOM 1637 C C . TYR A 1 202 ? 13.893 -4.155 -0.647 1.00 98.00 202 TYR A C 1
ATOM 1639 O O . TYR A 1 202 ? 13.433 -4.927 0.188 1.00 98.00 202 TYR A O 1
ATOM 1647 N N . TRP A 1 203 ? 14.869 -4.514 -1.493 1.00 97.44 203 TRP A N 1
ATOM 1648 C CA . TRP A 1 203 ? 15.425 -5.867 -1.475 1.00 97.44 203 TRP A CA 1
ATOM 1649 C C . TRP A 1 203 ? 16.290 -6.097 -0.249 1.00 97.44 203 TRP A C 1
ATOM 1651 O O . TRP A 1 203 ? 16.228 -7.185 0.307 1.00 97.44 203 TRP A O 1
ATOM 1661 N N . SER A 1 204 ? 17.043 -5.091 0.209 1.00 96.31 204 SER A N 1
ATOM 1662 C CA . SER A 1 204 ? 17.837 -5.235 1.432 1.00 96.31 204 SER A CA 1
ATOM 1663 C C . SER A 1 204 ? 16.980 -5.538 2.661 1.00 96.31 204 SER A C 1
ATOM 1665 O O . SER A 1 204 ? 17.403 -6.329 3.489 1.00 96.31 204 SER A O 1
ATOM 1667 N N . ILE A 1 205 ? 15.779 -4.953 2.759 1.00 98.06 205 ILE A N 1
ATOM 1668 C CA . ILE A 1 205 ? 14.848 -5.225 3.866 1.00 98.06 205 ILE A CA 1
ATOM 1669 C C . ILE A 1 205 ? 14.195 -6.603 3.708 1.00 98.06 205 ILE A C 1
ATOM 1671 O O . ILE A 1 205 ? 14.028 -7.337 4.669 1.00 98.06 205 ILE A O 1
ATOM 1675 N N . LEU A 1 206 ? 13.815 -6.978 2.486 1.00 98.25 206 LEU A N 1
ATOM 1676 C CA . LEU A 1 206 ? 13.086 -8.226 2.252 1.00 98.25 206 LEU A CA 1
ATOM 1677 C C . LEU A 1 206 ? 13.992 -9.459 2.134 1.00 98.25 206 LEU A C 1
ATOM 1679 O O . LEU A 1 206 ? 13.479 -10.575 2.125 1.00 98.25 206 LEU A O 1
ATOM 1683 N N . ARG A 1 207 ? 15.316 -9.287 2.027 1.00 95.62 207 ARG A N 1
ATOM 1684 C CA . ARG A 1 207 ? 16.268 -10.354 1.674 1.00 95.62 207 ARG A CA 1
ATOM 1685 C C . ARG A 1 207 ? 16.088 -11.614 2.519 1.00 95.62 207 ARG A C 1
ATOM 1687 O O . ARG A 1 207 ? 16.008 -12.702 1.954 1.00 95.62 207 ARG A O 1
ATOM 1694 N N . ASP A 1 208 ? 15.978 -11.456 3.831 1.00 96.62 208 ASP A N 1
ATOM 1695 C CA . ASP A 1 208 ? 15.966 -12.588 4.763 1.00 96.62 208 ASP A CA 1
ATOM 1696 C C . ASP A 1 208 ? 14.583 -13.237 4.902 1.00 96.62 208 ASP A C 1
ATOM 1698 O O . ASP A 1 208 ? 14.451 -14.314 5.479 1.00 96.62 208 ASP A O 1
ATOM 1702 N N . THR A 1 209 ? 13.549 -12.614 4.333 1.00 97.75 209 THR A N 1
ATOM 1703 C CA . THR A 1 209 ? 12.178 -13.126 4.381 1.00 97.75 209 THR A CA 1
ATOM 1704 C C . THR A 1 209 ? 11.690 -13.675 3.055 1.00 97.75 209 THR A C 1
ATOM 1706 O O . THR A 1 209 ? 10.650 -14.315 3.023 1.00 97.75 209 THR A O 1
ATOM 1709 N N . VAL A 1 210 ? 12.394 -13.486 1.942 1.00 97.94 210 VAL A N 1
ATOM 1710 C CA . VAL A 1 210 ? 11.954 -14.026 0.648 1.00 97.94 210 VAL A CA 1
ATOM 1711 C C . VAL A 1 210 ? 11.989 -15.557 0.648 1.00 97.94 210 VAL A C 1
ATOM 1713 O O . VAL A 1 210 ? 13.002 -16.195 0.929 1.00 97.94 210 VAL A O 1
ATOM 1716 N N . ASN A 1 211 ? 10.883 -16.169 0.233 1.00 97.88 211 ASN A N 1
ATOM 1717 C CA . ASN A 1 211 ? 10.817 -17.589 -0.071 1.00 97.88 211 ASN A CA 1
ATOM 1718 C C . ASN A 1 211 ? 11.453 -17.848 -1.444 1.00 97.88 211 ASN A C 1
ATOM 1720 O O . ASN A 1 211 ? 10.780 -17.826 -2.477 1.00 97.88 211 ASN A O 1
ATOM 1724 N N . GLU A 1 212 ? 12.765 -18.102 -1.466 1.00 96.88 212 GLU A N 1
ATOM 1725 C CA . GLU A 1 212 ? 13.517 -18.301 -2.713 1.00 96.88 212 GLU A CA 1
ATOM 1726 C C . GLU A 1 212 ? 12.936 -19.438 -3.576 1.00 96.88 212 GLU A C 1
ATOM 1728 O O . GLU A 1 212 ? 12.888 -19.335 -4.804 1.00 96.88 212 GLU A O 1
ATOM 1733 N N . ASN A 1 213 ? 12.457 -20.521 -2.954 1.00 96.25 213 ASN A N 1
ATOM 1734 C CA . ASN A 1 213 ? 11.884 -21.658 -3.678 1.00 96.25 213 ASN A CA 1
ATOM 1735 C C . ASN A 1 213 ? 10.607 -21.278 -4.419 1.00 96.25 213 ASN A C 1
ATOM 1737 O O . ASN A 1 213 ? 10.419 -21.695 -5.560 1.00 96.25 213 ASN A O 1
ATOM 1741 N N . PHE A 1 214 ? 9.755 -20.462 -3.801 1.00 97.25 214 PHE A N 1
ATOM 1742 C CA . PHE A 1 214 ? 8.575 -19.954 -4.479 1.00 97.25 214 PHE A CA 1
ATOM 1743 C C . PHE A 1 214 ? 8.948 -18.895 -5.525 1.00 97.25 214 PHE A C 1
ATOM 1745 O O . PHE A 1 214 ? 8.465 -18.964 -6.652 1.00 97.25 214 PHE A O 1
ATOM 1752 N N . LEU A 1 215 ? 9.890 -17.994 -5.224 1.00 96.88 215 LEU A N 1
ATOM 1753 C CA . LEU A 1 215 ? 10.370 -16.978 -6.168 1.00 96.88 215 LEU A CA 1
ATOM 1754 C C . LEU A 1 215 ? 10.932 -17.582 -7.469 1.00 96.88 215 LEU A C 1
ATOM 1756 O O . LEU A 1 215 ? 10.730 -17.012 -8.543 1.00 96.88 215 LEU A O 1
ATOM 1760 N N . LYS A 1 216 ? 11.578 -18.758 -7.405 1.00 95.12 216 LYS A N 1
ATOM 1761 C CA . LYS A 1 216 ? 12.048 -19.510 -8.589 1.00 95.12 216 LYS A CA 1
ATOM 1762 C C . LYS A 1 216 ? 10.914 -19.800 -9.573 1.00 95.12 216 LYS A C 1
ATOM 1764 O O . LYS A 1 216 ? 11.150 -19.824 -10.776 1.00 95.12 216 LYS A O 1
ATOM 1769 N N . THR A 1 217 ? 9.694 -19.990 -9.071 1.00 94.81 217 THR A N 1
ATOM 1770 C CA . THR A 1 217 ? 8.514 -20.295 -9.894 1.00 94.81 217 THR A CA 1
ATOM 1771 C C . THR A 1 217 ? 7.928 -19.065 -10.593 1.00 94.81 217 THR A C 1
ATOM 1773 O O . THR A 1 217 ? 7.257 -19.209 -11.611 1.00 94.81 217 THR A O 1
ATOM 1776 N N . CYS A 1 218 ? 8.219 -17.852 -10.109 1.00 92.12 218 CYS A N 1
ATOM 1777 C CA . CYS A 1 218 ? 7.677 -16.604 -10.658 1.00 92.12 218 CYS A CA 1
ATOM 1778 C C . CYS A 1 218 ? 8.344 -16.173 -11.979 1.00 92.12 218 CYS A C 1
ATOM 1780 O O . CYS A 1 218 ? 7.777 -15.406 -12.762 1.00 92.12 218 CYS A O 1
ATOM 1782 N N . GLY A 1 219 ? 9.577 -16.624 -12.228 1.00 88.75 219 GLY A N 1
ATOM 1783 C CA . GLY A 1 219 ? 10.401 -16.260 -13.388 1.00 88.75 219 GLY A CA 1
ATOM 1784 C C . GLY A 1 219 ? 10.929 -14.819 -13.357 1.00 88.75 219 GLY A C 1
ATOM 1785 O O . GLY A 1 219 ? 12.120 -14.599 -13.545 1.00 88.75 219 GLY A O 1
ATOM 1786 N N . HIS A 1 220 ? 10.087 -13.841 -13.024 1.00 95.75 220 HIS A N 1
ATOM 1787 C CA . HIS A 1 220 ? 10.390 -12.409 -13.054 1.00 95.75 220 HIS A CA 1
ATOM 1788 C C . HIS A 1 220 ? 10.384 -11.775 -11.657 1.00 95.75 220 HIS A C 1
ATOM 1790 O O . HIS A 1 220 ? 9.737 -12.262 -10.731 1.00 95.75 220 HIS A O 1
ATOM 1796 N N . CYS A 1 221 ? 11.071 -10.640 -11.518 1.00 96.81 221 CYS A N 1
ATOM 1797 C CA . CYS A 1 221 ? 11.018 -9.812 -10.314 1.00 96.81 221 CYS A CA 1
ATOM 1798 C C . CYS A 1 221 ? 9.555 -9.459 -9.950 1.00 96.81 221 CYS A C 1
ATOM 1800 O O . CYS A 1 221 ? 8.844 -8.924 -10.809 1.00 96.81 221 CYS A O 1
ATOM 1802 N N . PRO A 1 222 ? 9.111 -9.654 -8.690 1.00 96.94 222 PRO A N 1
ATOM 1803 C CA . PRO A 1 222 ? 7.724 -9.406 -8.290 1.00 96.94 222 PRO A CA 1
ATOM 1804 C C . PRO A 1 222 ? 7.233 -7.968 -8.502 1.00 96.94 222 PRO A C 1
ATOM 1806 O O . PRO A 1 222 ? 6.052 -7.719 -8.728 1.00 96.94 222 PRO A O 1
ATOM 1809 N N . ALA A 1 223 ? 8.149 -6.999 -8.477 1.00 96.94 223 ALA A N 1
ATOM 1810 C CA . ALA A 1 223 ? 7.834 -5.596 -8.718 1.00 96.94 223 ALA A CA 1
ATOM 1811 C C . ALA A 1 223 ? 7.734 -5.226 -10.212 1.00 96.94 223 ALA A C 1
ATOM 1813 O O . ALA A 1 223 ? 7.317 -4.111 -10.531 1.00 96.94 223 ALA A O 1
ATOM 1814 N N . LEU A 1 224 ? 8.158 -6.101 -11.134 1.00 95.94 224 LEU A N 1
ATOM 1815 C CA . LEU A 1 224 ? 8.376 -5.753 -12.542 1.00 95.94 224 LEU A CA 1
ATOM 1816 C C . LEU A 1 224 ? 7.098 -5.246 -13.219 1.00 95.94 224 LEU A C 1
ATOM 1818 O O . LEU A 1 224 ? 7.054 -4.106 -13.694 1.00 95.94 224 LEU A O 1
ATOM 1822 N N . THR A 1 225 ? 6.062 -6.085 -13.238 1.00 92.94 225 THR A N 1
ATOM 1823 C CA . THR A 1 225 ? 4.773 -5.793 -13.868 1.00 92.94 225 THR A CA 1
ATOM 1824 C C . THR A 1 225 ? 3.656 -5.843 -12.842 1.00 92.94 225 THR A C 1
ATOM 1826 O O . THR A 1 225 ? 3.338 -6.912 -12.333 1.00 92.94 225 THR A O 1
ATOM 1829 N N . GLY A 1 226 ? 3.046 -4.693 -12.571 1.00 95.50 226 GLY A N 1
ATOM 1830 C CA . GLY A 1 226 ? 1.826 -4.597 -11.779 1.00 95.50 226 GLY A CA 1
ATOM 1831 C C . GLY A 1 226 ? 1.940 -4.891 -10.284 1.00 95.50 226 GLY A C 1
ATOM 1832 O O . GLY A 1 226 ? 0.900 -4.855 -9.646 1.00 95.50 226 GLY A O 1
ATOM 1833 N N . GLY A 1 227 ? 3.128 -5.155 -9.723 1.00 97.69 227 GLY A N 1
ATOM 1834 C CA . GLY A 1 227 ? 3.329 -5.482 -8.299 1.00 97.69 227 GLY A CA 1
ATOM 1835 C C . GLY A 1 227 ? 4.142 -4.460 -7.499 1.00 97.69 227 GLY A C 1
ATOM 1836 O O . GLY A 1 227 ? 4.505 -4.717 -6.353 1.00 97.69 227 GLY A O 1
ATOM 1837 N N . TYR A 1 228 ? 4.483 -3.304 -8.078 1.00 97.81 228 TYR A N 1
ATOM 1838 C CA . TYR A 1 228 ? 5.467 -2.402 -7.472 1.00 97.81 228 TYR A CA 1
ATOM 1839 C C . TYR A 1 228 ? 5.005 -1.777 -6.150 1.00 97.81 228 TYR A C 1
ATOM 1841 O O . TYR A 1 228 ? 5.808 -1.687 -5.223 1.00 97.81 228 TYR A O 1
ATOM 1849 N N . GLN A 1 229 ? 3.743 -1.352 -6.024 1.00 97.56 229 GLN A N 1
ATOM 1850 C CA . GLN A 1 229 ? 3.259 -0.809 -4.746 1.00 97.56 229 GLN A CA 1
ATOM 1851 C C . GLN A 1 229 ? 3.205 -1.879 -3.654 1.00 97.56 229 GLN A C 1
ATOM 1853 O O . GLN A 1 229 ? 3.680 -1.603 -2.557 1.00 97.56 229 GLN A O 1
ATOM 1858 N N . LEU A 1 230 ? 2.743 -3.101 -3.964 1.00 98.19 230 LEU A N 1
ATOM 1859 C CA . LEU A 1 230 ? 2.761 -4.213 -3.005 1.00 98.19 230 LEU A CA 1
ATOM 1860 C C . LEU A 1 230 ? 4.176 -4.499 -2.512 1.00 98.19 230 LEU A C 1
ATOM 1862 O O . LEU A 1 230 ? 4.388 -4.671 -1.319 1.00 98.19 230 LEU A O 1
ATOM 1866 N N . PHE A 1 231 ? 5.159 -4.490 -3.415 1.00 98.31 231 PHE A N 1
ATOM 1867 C CA . PHE A 1 231 ? 6.556 -4.727 -3.055 1.00 98.31 231 PHE A CA 1
ATOM 1868 C C . PHE A 1 231 ? 7.088 -3.689 -2.063 1.00 98.31 231 PHE A C 1
ATOM 1870 O O . PHE A 1 231 ? 7.748 -4.032 -1.084 1.00 98.31 231 PHE A O 1
ATOM 1877 N N . ARG A 1 232 ? 6.764 -2.412 -2.281 1.00 98.12 232 ARG A N 1
ATOM 1878 C CA . ARG A 1 232 ? 7.194 -1.327 -1.392 1.00 98.12 232 ARG A CA 1
ATOM 1879 C C . ARG A 1 232 ? 6.452 -1.341 -0.059 1.00 98.12 232 ARG A C 1
ATOM 1881 O O . ARG A 1 232 ? 7.078 -1.118 0.972 1.00 98.12 232 ARG A O 1
ATOM 1888 N N . GLN A 1 233 ? 5.147 -1.618 -0.074 1.00 98.56 233 GLN A N 1
ATOM 1889 C CA . GLN A 1 233 ? 4.353 -1.769 1.145 1.00 98.56 233 GLN A CA 1
ATOM 1890 C C . GLN A 1 233 ? 4.833 -2.966 1.968 1.00 98.56 233 GLN A C 1
ATOM 1892 O O . GLN A 1 233 ? 4.966 -2.841 3.179 1.00 98.56 233 GLN A O 1
ATOM 1897 N N . GLN A 1 234 ? 5.164 -4.091 1.328 1.00 98.69 234 GLN A N 1
ATOM 1898 C CA . GLN A 1 234 ? 5.729 -5.250 2.013 1.00 98.69 234 GLN A CA 1
ATOM 1899 C C . GLN A 1 234 ? 7.069 -4.909 2.673 1.00 98.69 234 GLN A C 1
ATOM 1901 O O . GLN A 1 234 ? 7.276 -5.265 3.827 1.00 98.69 234 GLN A O 1
ATOM 1906 N N . ALA A 1 235 ? 7.955 -4.175 1.988 1.00 98.56 235 ALA A N 1
ATOM 1907 C CA . ALA A 1 235 ? 9.209 -3.708 2.583 1.00 98.56 235 ALA A CA 1
ATOM 1908 C C . ALA A 1 235 ? 8.971 -2.744 3.762 1.00 98.56 235 ALA A C 1
ATOM 1910 O O . ALA A 1 235 ? 9.670 -2.822 4.768 1.00 98.56 235 ALA A O 1
ATOM 1911 N N . LEU A 1 236 ? 7.971 -1.859 3.672 1.00 98.69 236 LEU A N 1
ATOM 1912 C CA . LEU A 1 236 ? 7.580 -0.993 4.790 1.00 98.69 236 LEU A CA 1
ATOM 1913 C C . LEU A 1 236 ? 7.091 -1.815 5.988 1.00 98.69 236 LEU A C 1
ATOM 1915 O O . LEU A 1 236 ? 7.568 -1.610 7.099 1.00 98.69 236 LEU A O 1
ATOM 1919 N N . ALA A 1 237 ? 6.168 -2.749 5.755 1.00 98.75 237 ALA A N 1
ATOM 1920 C CA . ALA A 1 237 ? 5.622 -3.622 6.786 1.00 98.75 237 ALA A CA 1
ATOM 1921 C C . ALA A 1 237 ? 6.725 -4.455 7.454 1.00 98.75 237 ALA A C 1
ATOM 1923 O O . ALA A 1 237 ? 6.791 -4.517 8.676 1.00 98.75 237 ALA A O 1
ATOM 1924 N N . GLN A 1 238 ? 7.642 -5.014 6.662 1.00 98.75 238 GLN A N 1
ATOM 1925 C CA . GLN A 1 238 ? 8.776 -5.782 7.169 1.00 98.75 238 GLN A CA 1
ATOM 1926 C C . GLN A 1 238 ? 9.678 -4.939 8.075 1.00 98.75 238 GLN A C 1
ATOM 1928 O O . GLN A 1 238 ? 9.963 -5.341 9.199 1.00 98.75 238 GLN A O 1
ATOM 1933 N N . GLY A 1 239 ? 10.056 -3.734 7.639 1.00 98.25 239 GLY A N 1
ATOM 1934 C CA . GLY A 1 239 ? 10.875 -2.845 8.463 1.00 98.25 239 GLY A CA 1
ATOM 1935 C C . GLY A 1 239 ? 10.175 -2.383 9.747 1.00 98.25 239 GLY A C 1
ATOM 1936 O O . GLY A 1 239 ? 10.827 -2.168 10.766 1.00 98.25 239 GLY A O 1
ATOM 1937 N N . ILE A 1 240 ? 8.843 -2.253 9.729 1.00 98.56 240 ILE A N 1
ATOM 1938 C CA . ILE A 1 240 ? 8.058 -1.976 10.939 1.00 98.56 240 ILE A CA 1
ATOM 1939 C C . ILE A 1 240 ? 8.064 -3.193 11.874 1.00 98.56 240 ILE A C 1
ATOM 1941 O O . ILE A 1 240 ? 8.299 -3.017 13.068 1.00 98.56 240 ILE A O 1
ATOM 1945 N N . ALA A 1 241 ? 7.870 -4.407 11.357 1.00 98.38 241 ALA A N 1
ATOM 1946 C CA . ALA A 1 241 ? 7.897 -5.631 12.160 1.00 98.38 241 ALA A CA 1
ATOM 1947 C C . ALA A 1 241 ? 9.263 -5.853 12.825 1.00 98.38 241 ALA A C 1
ATOM 1949 O O . ALA A 1 241 ? 9.336 -6.152 14.014 1.00 98.38 241 ALA A O 1
ATOM 1950 N N . GLU A 1 242 ? 10.352 -5.625 12.091 1.00 97.69 242 GLU A N 1
ATOM 1951 C CA . GLU A 1 242 ? 11.724 -5.729 12.607 1.00 97.69 242 GLU A CA 1
ATOM 1952 C C . GLU A 1 242 ? 12.050 -4.691 13.682 1.00 97.69 242 GLU A C 1
ATOM 1954 O O . GLU A 1 242 ? 12.926 -4.916 14.515 1.00 97.69 242 GLU A O 1
ATOM 1959 N N . SER A 1 243 ? 11.345 -3.559 13.697 1.00 97.31 243 SER A N 1
ATOM 1960 C CA . SER A 1 243 ? 11.548 -2.538 14.725 1.00 97.31 243 SER A CA 1
ATOM 1961 C C . SER A 1 243 ? 11.006 -2.930 16.100 1.00 97.31 243 SER A C 1
ATOM 1963 O O . SER A 1 243 ? 11.366 -2.296 17.090 1.00 97.31 243 SER A O 1
ATOM 1965 N N . GLY A 1 244 ? 10.123 -3.934 16.163 1.00 96.81 244 GLY A N 1
ATOM 1966 C CA . GLY A 1 244 ? 9.428 -4.337 17.387 1.00 96.81 244 GLY A CA 1
ATOM 1967 C C . GLY A 1 244 ? 8.439 -3.297 17.925 1.00 96.81 244 GLY A C 1
ATOM 1968 O O . GLY A 1 244 ? 8.001 -3.421 19.063 1.00 96.81 244 GLY A O 1
ATOM 1969 N N . LEU A 1 245 ? 8.091 -2.266 17.141 1.00 96.38 245 LEU A N 1
ATOM 1970 C CA . LEU A 1 245 ? 7.150 -1.222 17.565 1.00 96.38 245 LEU A CA 1
ATOM 1971 C C . LEU A 1 245 ? 5.717 -1.747 17.740 1.00 96.38 245 LEU A C 1
ATOM 1973 O O . LEU A 1 245 ? 4.962 -1.190 18.529 1.00 96.38 245 LEU A O 1
ATOM 1977 N N . PHE A 1 246 ? 5.353 -2.792 16.997 1.00 98.12 246 PHE A N 1
ATOM 1978 C CA . PHE A 1 246 ? 4.050 -3.442 17.065 1.00 98.12 246 PHE A CA 1
ATOM 1979 C C . PHE A 1 246 ? 4.239 -4.951 17.159 1.00 98.12 246 PHE A C 1
ATOM 1981 O O . PHE A 1 246 ? 5.139 -5.504 16.524 1.00 98.12 246 PHE A O 1
ATOM 1988 N N . ASP A 1 247 ? 3.359 -5.616 17.900 1.00 98.31 247 ASP A N 1
ATOM 1989 C CA . ASP A 1 247 ? 3.370 -7.072 18.031 1.00 98.31 247 ASP A CA 1
ATOM 1990 C C . ASP A 1 247 ? 2.778 -7.756 16.793 1.00 98.31 247 ASP A C 1
ATOM 1992 O O . ASP A 1 247 ? 3.242 -8.815 16.370 1.00 98.31 247 ASP A O 1
ATOM 1996 N N . TYR A 1 248 ? 1.752 -7.133 16.204 1.00 98.62 248 TYR A N 1
ATOM 1997 C CA . TYR A 1 248 ? 1.098 -7.593 14.985 1.00 98.62 248 TYR A CA 1
ATOM 1998 C C . TYR A 1 248 ? 1.301 -6.578 13.860 1.00 98.62 248 TYR A C 1
ATOM 2000 O O . TYR A 1 248 ? 0.853 -5.435 13.942 1.00 98.62 248 TYR A O 1
ATOM 2008 N N . VAL A 1 249 ? 1.938 -6.999 12.770 1.00 98.81 249 VAL A N 1
ATOM 2009 C CA . VAL A 1 249 ? 2.072 -6.175 11.564 1.00 98.81 249 VAL A CA 1
ATOM 2010 C C . VAL A 1 249 ? 1.377 -6.872 10.413 1.00 98.81 249 VAL A C 1
ATOM 2012 O O . VAL A 1 249 ? 1.739 -7.988 10.041 1.00 98.81 249 VAL A O 1
ATOM 2015 N N . VAL A 1 250 ? 0.388 -6.192 9.842 1.00 98.88 250 VAL A N 1
ATOM 2016 C CA . VAL A 1 250 ? -0.389 -6.683 8.709 1.00 98.88 250 VAL A CA 1
ATOM 2017 C C . VAL A 1 250 ? -0.154 -5.775 7.505 1.00 98.88 250 VAL A C 1
ATOM 2019 O O . VAL A 1 250 ? -0.282 -4.553 7.593 1.00 98.88 250 VAL A O 1
ATOM 2022 N N . SER A 1 251 ? 0.193 -6.368 6.369 1.00 98.69 251 SER A N 1
ATOM 2023 C CA . SER A 1 251 ? 0.215 -5.720 5.056 1.00 98.69 251 SER A CA 1
ATOM 2024 C C . SER A 1 251 ? -0.968 -6.238 4.255 1.00 98.69 251 SER A C 1
ATOM 2026 O O . SER A 1 251 ? -1.218 -7.436 4.245 1.00 98.69 251 SER A O 1
ATOM 2028 N N . GLY A 1 252 ? -1.710 -5.387 3.561 1.00 98.31 252 GLY A N 1
ATOM 2029 C CA . GLY A 1 252 ? -2.848 -5.899 2.819 1.00 98.31 252 GLY A CA 1
ATOM 2030 C C . GLY A 1 252 ? -3.461 -4.972 1.807 1.00 98.31 252 GLY A C 1
ATOM 2031 O O . GLY A 1 252 ? -2.948 -3.887 1.516 1.00 98.31 252 GLY A O 1
ATOM 2032 N N . VAL A 1 253 ? -4.557 -5.467 1.241 1.00 98.75 253 VAL A N 1
ATOM 2033 C CA . VAL A 1 253 ? -5.281 -4.808 0.162 1.00 98.75 253 VAL A CA 1
ATOM 2034 C C . VAL A 1 253 ? -6.779 -4.856 0.432 1.00 98.75 253 VAL A C 1
ATOM 2036 O O . VAL A 1 253 ? -7.351 -5.933 0.588 1.00 98.75 253 VAL A O 1
ATOM 2039 N N . ALA A 1 254 ? -7.413 -3.687 0.402 1.00 98.69 254 ALA A N 1
ATOM 2040 C CA . ALA A 1 254 ? -8.860 -3.564 0.285 1.00 98.69 254 ALA A CA 1
ATOM 2041 C C . ALA A 1 254 ? -9.208 -3.350 -1.191 1.00 98.69 254 ALA A C 1
ATOM 2043 O O . ALA A 1 254 ? -8.720 -2.392 -1.800 1.00 98.69 254 ALA A O 1
ATOM 2044 N N . TYR A 1 255 ? -10.017 -4.224 -1.792 1.00 98.56 255 TYR A N 1
ATOM 2045 C CA . TYR A 1 255 ? -10.259 -4.173 -3.239 1.00 98.56 255 TYR A CA 1
ATOM 2046 C C . TYR A 1 255 ? -11.702 -4.448 -3.662 1.00 98.56 255 TYR A C 1
ATOM 2048 O O . TYR A 1 255 ? -12.477 -5.050 -2.930 1.00 98.56 255 TYR A O 1
ATOM 2056 N N . ASP A 1 256 ? -12.085 -4.035 -4.872 1.00 97.88 256 ASP A N 1
ATOM 2057 C CA . ASP A 1 256 ? -13.369 -4.455 -5.446 1.00 97.88 256 ASP A CA 1
ATOM 2058 C C . ASP A 1 256 ? -13.254 -5.904 -5.943 1.00 97.88 256 ASP A C 1
ATOM 2060 O O . ASP A 1 256 ? -12.496 -6.185 -6.876 1.00 97.88 256 ASP A O 1
ATOM 2064 N N . SER A 1 257 ? -14.021 -6.821 -5.346 1.00 97.44 257 SER A N 1
ATOM 2065 C CA . SER A 1 257 ? -14.002 -8.258 -5.684 1.00 97.44 257 SER A CA 1
ATOM 2066 C C . SER A 1 257 ? -14.368 -8.562 -7.142 1.00 97.44 257 SER A C 1
ATOM 2068 O O . SER A 1 257 ? -14.073 -9.645 -7.638 1.00 97.44 257 SER A O 1
ATOM 2070 N N . ARG A 1 258 ? -14.973 -7.604 -7.855 1.00 97.62 258 ARG A N 1
ATOM 2071 C CA . ARG A 1 258 ? -15.355 -7.727 -9.271 1.00 97.62 258 ARG A CA 1
ATOM 2072 C C . ARG A 1 258 ? -14.250 -7.273 -10.231 1.00 97.62 258 ARG A C 1
ATOM 2074 O O . ARG A 1 258 ? -14.452 -7.259 -11.444 1.00 97.62 258 ARG A O 1
ATOM 2081 N N . ASN A 1 259 ? -13.105 -6.822 -9.719 1.00 98.00 259 ASN A N 1
ATOM 2082 C CA . ASN A 1 259 ? -12.009 -6.291 -10.524 1.00 98.00 259 ASN A CA 1
ATOM 2083 C C . ASN A 1 259 ? -11.019 -7.398 -10.932 1.00 98.00 259 ASN A C 1
ATOM 2085 O O . ASN A 1 259 ? -9.895 -7.475 -10.433 1.00 98.00 259 ASN A O 1
ATOM 2089 N N . ASP A 1 260 ? -11.423 -8.234 -11.892 1.00 98.19 260 ASP A N 1
ATOM 2090 C CA . ASP A 1 260 ? -10.608 -9.351 -12.402 1.00 98.19 260 ASP A CA 1
ATOM 2091 C C . ASP A 1 260 ? -9.246 -8.908 -12.955 1.00 98.19 260 ASP A C 1
ATOM 2093 O O . ASP A 1 260 ? -8.253 -9.638 -12.867 1.00 98.19 260 ASP A O 1
ATOM 2097 N N . ALA A 1 261 ? -9.187 -7.696 -13.518 1.00 98.12 261 ALA A N 1
ATOM 2098 C CA . ALA A 1 261 ? -7.954 -7.124 -14.043 1.00 98.12 261 ALA A CA 1
ATOM 2099 C C . ALA A 1 261 ? -6.921 -6.913 -12.928 1.00 98.12 261 ALA A C 1
ATOM 2101 O O . ALA A 1 261 ? -5.759 -7.278 -13.106 1.00 98.12 261 ALA A O 1
ATOM 2102 N N . LEU A 1 262 ? -7.347 -6.375 -11.780 1.00 98.31 262 LEU A N 1
ATOM 2103 C CA . LEU A 1 262 ? -6.506 -6.252 -10.593 1.00 98.31 262 LEU A CA 1
ATOM 2104 C C . LEU A 1 262 ? -6.155 -7.623 -10.011 1.00 98.31 262 LEU A C 1
ATOM 2106 O O . LEU A 1 262 ? -4.980 -7.883 -9.759 1.00 98.31 262 LEU A O 1
ATOM 2110 N N . ILE A 1 263 ? -7.147 -8.500 -9.820 1.00 98.50 263 ILE A N 1
ATOM 2111 C CA . ILE A 1 263 ? -6.954 -9.829 -9.217 1.00 98.50 263 ILE A CA 1
ATOM 2112 C C . ILE A 1 263 ? -5.869 -10.605 -9.976 1.00 98.50 263 ILE A C 1
ATOM 2114 O O . ILE A 1 263 ? -4.929 -11.118 -9.369 1.00 98.50 263 ILE A O 1
ATOM 2118 N N . GLY A 1 264 ? -5.944 -10.604 -11.310 1.00 98.19 264 GLY A N 1
ATOM 2119 C CA . GLY A 1 264 ? -4.983 -11.260 -12.194 1.00 98.19 264 GLY A CA 1
ATOM 2120 C C . GLY A 1 264 ? -3.773 -10.420 -12.609 1.00 98.19 264 GLY A C 1
ATOM 2121 O O . GLY A 1 264 ? -3.058 -10.826 -13.529 1.00 98.19 264 GLY A O 1
ATOM 2122 N N . CYS A 1 265 ? -3.522 -9.255 -12.002 1.00 98.00 265 CYS A N 1
ATOM 2123 C CA . CYS A 1 265 ? -2.523 -8.312 -12.524 1.00 98.00 265 CYS A CA 1
ATOM 2124 C C . CYS A 1 265 ? -1.075 -8.833 -12.476 1.00 98.00 265 CYS A C 1
ATOM 2126 O O . CYS A 1 265 ? -0.219 -8.345 -13.218 1.00 98.00 265 CYS A O 1
ATOM 2128 N N . LEU A 1 266 ? -0.811 -9.852 -11.652 1.00 97.75 266 LEU A N 1
ATOM 2129 C CA . LEU A 1 266 ? 0.502 -10.471 -11.462 1.00 97.75 266 LEU A CA 1
ATOM 2130 C C . LEU A 1 266 ? 0.692 -11.772 -12.263 1.00 97.75 266 LEU A C 1
ATOM 2132 O O . LEU A 1 266 ? 1.725 -12.428 -12.144 1.00 97.75 266 LEU A O 1
ATOM 2136 N N . LYS A 1 267 ? -0.243 -12.129 -13.154 1.00 96.50 267 LYS A N 1
ATOM 2137 C CA . LYS A 1 267 ? -0.155 -13.357 -13.971 1.00 96.50 267 LYS A CA 1
ATOM 2138 C C . LYS A 1 267 ? 1.152 -13.473 -14.754 1.00 96.50 267 LYS A C 1
ATOM 2140 O O . LYS A 1 267 ? 1.721 -14.551 -14.873 1.00 96.50 267 LYS A O 1
ATOM 2145 N N . LYS A 1 268 ? 1.676 -12.345 -15.248 1.00 93.06 268 LYS A N 1
ATOM 2146 C CA . LYS A 1 268 ? 2.935 -12.297 -16.017 1.00 93.06 268 LYS A CA 1
ATOM 2147 C C . LYS A 1 268 ? 4.177 -12.680 -15.209 1.00 93.06 268 LYS A C 1
ATOM 2149 O O . LYS A 1 268 ? 5.189 -13.024 -15.807 1.00 93.06 268 LYS A O 1
ATOM 2154 N N . ILE A 1 269 ? 4.096 -12.618 -13.883 1.00 94.31 269 ILE A N 1
ATOM 2155 C CA . ILE A 1 269 ? 5.159 -13.042 -12.966 1.00 94.31 269 ILE A CA 1
ATOM 2156 C C . ILE A 1 269 ? 4.809 -14.372 -12.277 1.00 94.31 269 ILE A C 1
ATOM 2158 O O . ILE A 1 269 ? 5.327 -14.667 -11.207 1.00 94.31 269 ILE A O 1
ATOM 2162 N N . GLY A 1 270 ? 3.886 -15.153 -12.848 1.00 93.56 270 GLY A N 1
ATOM 2163 C CA . GLY A 1 270 ? 3.516 -16.476 -12.340 1.00 93.56 270 GLY A CA 1
ATOM 2164 C C . GLY A 1 270 ? 2.548 -16.476 -11.153 1.00 93.56 270 GLY A C 1
ATOM 2165 O O . GLY A 1 270 ? 2.414 -17.503 -10.495 1.00 93.56 270 GLY A O 1
ATOM 2166 N N . LEU A 1 271 ? 1.874 -15.356 -10.859 1.00 96.31 271 LEU A N 1
ATOM 2167 C CA . LEU A 1 271 ? 0.889 -15.269 -9.775 1.00 96.31 271 LEU A CA 1
ATOM 2168 C C . LEU A 1 271 ? -0.512 -14.994 -10.337 1.00 96.31 271 LEU A C 1
ATOM 2170 O O . LEU A 1 271 ? -0.831 -13.865 -10.706 1.00 96.31 271 LEU A O 1
ATOM 2174 N N . ASP A 1 272 ? -1.363 -16.021 -10.381 1.00 96.25 272 ASP A N 1
ATOM 2175 C CA . ASP A 1 272 ? -2.705 -15.920 -10.976 1.00 96.25 272 ASP A CA 1
ATOM 2176 C C . ASP A 1 272 ? -3.670 -15.013 -10.216 1.00 96.25 272 ASP A C 1
ATOM 2178 O O . ASP A 1 272 ? -4.535 -14.381 -10.825 1.00 96.25 272 ASP A O 1
ATOM 2182 N N . ASN A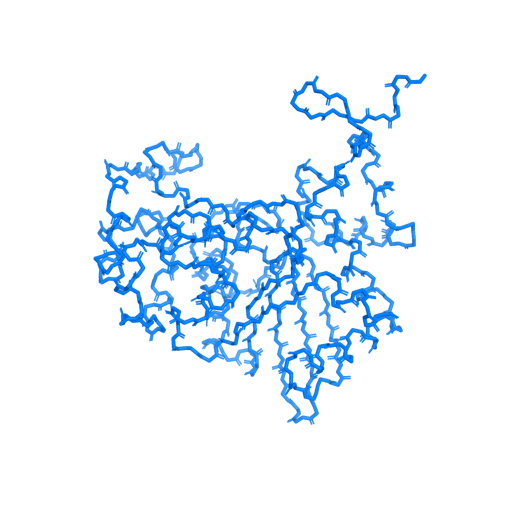 1 273 ? -3.518 -14.968 -8.896 1.00 97.75 273 ASN A N 1
ATOM 2183 C CA . ASN A 1 273 ? -4.290 -14.133 -7.994 1.00 97.75 273 ASN A CA 1
ATOM 2184 C C . ASN A 1 273 ? -3.328 -13.529 -6.969 1.00 97.75 273 ASN A C 1
ATOM 2186 O O . ASN A 1 273 ? -2.682 -14.274 -6.226 1.00 97.75 273 ASN A O 1
ATOM 2190 N N . PHE A 1 274 ? -3.224 -12.197 -6.925 1.00 98.00 274 PHE A N 1
ATOM 2191 C CA . PHE A 1 274 ? -2.309 -11.538 -5.991 1.00 98.00 274 PHE A CA 1
ATOM 2192 C C . PHE A 1 274 ? -2.640 -11.873 -4.528 1.00 98.00 274 PHE A C 1
ATOM 2194 O O . PHE A 1 274 ? -1.712 -12.080 -3.755 1.00 98.00 274 PHE A O 1
ATOM 2201 N N . ALA A 1 275 ? -3.921 -12.004 -4.162 1.00 97.69 275 ALA A N 1
ATOM 2202 C CA . ALA A 1 275 ? -4.345 -12.207 -2.777 1.00 97.69 275 ALA A CA 1
ATOM 2203 C C . ALA A 1 275 ? -3.787 -13.512 -2.182 1.00 97.69 275 ALA A C 1
ATOM 2205 O O . ALA A 1 275 ? -3.364 -13.540 -1.032 1.00 97.69 275 ALA A O 1
ATOM 2206 N N . ASN A 1 276 ? -3.694 -14.570 -2.996 1.00 96.81 276 ASN A N 1
ATOM 2207 C CA . ASN A 1 276 ? -3.204 -15.884 -2.561 1.00 96.81 276 ASN A CA 1
ATOM 2208 C C . ASN A 1 276 ? -1.741 -16.139 -2.957 1.00 96.81 276 ASN A C 1
ATOM 2210 O O . ASN A 1 276 ? -1.035 -16.916 -2.316 1.00 96.81 276 ASN A O 1
ATOM 2214 N N . GLY A 1 277 ? -1.286 -15.536 -4.057 1.00 97.38 277 GLY A N 1
ATOM 2215 C CA . GLY A 1 277 ? 0.059 -15.734 -4.591 1.00 97.38 277 GLY A CA 1
ATOM 2216 C C . GLY A 1 277 ? 1.111 -14.876 -3.896 1.00 97.38 277 GLY A C 1
ATOM 2217 O O . GLY A 1 277 ? 2.200 -15.363 -3.610 1.00 97.38 277 GLY A O 1
ATOM 2218 N N . TRP A 1 278 ? 0.782 -13.618 -3.597 1.00 98.25 278 TRP A N 1
ATOM 2219 C CA . TRP A 1 278 ? 1.693 -12.677 -2.951 1.00 98.25 278 TRP A CA 1
ATOM 2220 C C . TRP A 1 278 ? 2.222 -13.139 -1.583 1.00 98.25 278 TRP A C 1
ATOM 2222 O O . TRP A 1 278 ? 3.442 -13.123 -1.421 1.00 98.25 278 TRP A O 1
ATOM 2232 N N . PRO A 1 279 ? 1.393 -13.613 -0.624 1.00 98.00 279 PRO A N 1
ATOM 2233 C CA . PRO A 1 279 ? 1.896 -14.061 0.681 1.00 98.00 279 PRO A CA 1
ATOM 2234 C C . PRO A 1 279 ? 2.944 -15.172 0.575 1.00 98.00 279 PRO A C 1
ATOM 2236 O O . PRO A 1 279 ? 3.869 -15.236 1.373 1.00 98.00 279 PRO A O 1
ATOM 2239 N N . ARG A 1 280 ? 2.851 -16.029 -0.448 1.00 97.94 280 ARG A N 1
ATOM 2240 C CA . ARG A 1 280 ? 3.767 -17.163 -0.643 1.00 97.94 280 ARG A CA 1
ATOM 2241 C C . ARG A 1 280 ? 5.189 -16.739 -1.023 1.00 97.94 280 ARG A C 1
ATOM 2243 O O . ARG A 1 280 ? 6.100 -17.560 -0.939 1.00 97.94 280 ARG A O 1
ATOM 2250 N N . LEU A 1 281 ? 5.387 -15.486 -1.444 1.00 97.94 281 LEU A N 1
ATOM 2251 C CA . LEU A 1 281 ? 6.708 -14.923 -1.739 1.00 97.94 281 LEU A CA 1
ATOM 2252 C C . LEU A 1 281 ? 7.558 -14.710 -0.487 1.00 97.94 281 LEU A C 1
ATOM 2254 O O . LEU A 1 281 ? 8.768 -14.548 -0.634 1.00 97.94 281 LEU A O 1
ATOM 2258 N N . PHE A 1 282 ? 6.963 -14.704 0.709 1.00 98.06 282 PHE A N 1
ATOM 2259 C CA . PHE A 1 282 ? 7.652 -14.318 1.933 1.00 98.06 282 PHE A CA 1
ATOM 2260 C C . PHE A 1 282 ? 7.407 -15.322 3.071 1.00 98.06 282 PHE A C 1
ATOM 2262 O O . PHE A 1 282 ? 6.278 -15.691 3.368 1.00 98.06 282 PHE A O 1
ATOM 2269 N N . ASN A 1 283 ? 8.481 -15.737 3.732 1.00 97.50 283 ASN A N 1
ATOM 2270 C CA . ASN A 1 283 ? 8.509 -16.442 5.006 1.00 97.50 283 ASN A CA 1
ATOM 2271 C C . ASN A 1 283 ? 8.786 -15.405 6.108 1.00 97.50 283 ASN A C 1
ATOM 2273 O O . ASN A 1 283 ? 9.922 -15.237 6.547 1.00 97.50 283 ASN A O 1
ATOM 2277 N N . THR A 1 284 ? 7.758 -14.655 6.497 1.00 97.00 284 THR A N 1
ATOM 2278 C CA . THR A 1 284 ? 7.858 -13.522 7.431 1.00 97.00 284 THR A CA 1
ATOM 2279 C C . THR A 1 284 ? 6.812 -13.617 8.543 1.00 97.00 284 THR A C 1
ATOM 2281 O O . THR A 1 284 ? 5.821 -14.333 8.417 1.00 97.00 284 THR A O 1
ATOM 2284 N N . ASN A 1 285 ? 7.036 -12.879 9.632 1.00 95.19 285 ASN A N 1
ATOM 2285 C CA . ASN A 1 285 ? 6.046 -12.610 10.673 1.00 95.19 285 ASN A CA 1
ATOM 2286 C C . ASN A 1 285 ? 5.039 -11.507 10.287 1.00 95.19 285 ASN A C 1
ATOM 2288 O O . ASN A 1 285 ? 4.047 -11.332 10.990 1.00 95.19 285 ASN A O 1
ATOM 2292 N N . VAL A 1 286 ? 5.259 -10.777 9.188 1.00 98.44 286 VAL A N 1
ATOM 2293 C CA . VAL A 1 286 ? 4.253 -9.865 8.628 1.00 98.44 286 VAL A CA 1
ATOM 2294 C C . VAL A 1 286 ? 3.111 -10.685 8.037 1.00 98.44 286 VAL A C 1
ATOM 2296 O O . VAL A 1 286 ? 3.286 -11.390 7.043 1.00 98.44 286 VAL A O 1
ATOM 2299 N N . HIS A 1 287 ? 1.919 -10.558 8.610 1.00 98.19 287 HIS A N 1
ATOM 2300 C CA . HIS A 1 287 ? 0.730 -11.179 8.042 1.00 98.19 287 HIS A CA 1
ATOM 2301 C C . HIS A 1 287 ? 0.311 -10.431 6.771 1.00 98.19 287 HIS A C 1
ATOM 2303 O O . HIS A 1 287 ? 0.315 -9.199 6.741 1.00 98.19 287 HIS A O 1
ATOM 2309 N N . PHE A 1 288 ? -0.043 -11.163 5.715 1.00 98.50 288 PHE A N 1
ATOM 2310 C CA . PHE A 1 288 ? -0.637 -10.565 4.525 1.00 98.50 288 PHE A CA 1
ATOM 2311 C C . PHE A 1 288 ? -2.121 -10.903 4.463 1.00 98.50 288 PHE A C 1
ATOM 2313 O O . PHE A 1 288 ? -2.467 -12.083 4.425 1.00 98.50 288 PHE A O 1
ATOM 2320 N N . ASP A 1 289 ? -2.964 -9.874 4.426 1.00 98.38 289 ASP A N 1
ATOM 2321 C CA . ASP A 1 289 ? -4.420 -10.020 4.437 1.00 98.38 289 ASP A CA 1
ATOM 2322 C C . ASP A 1 289 ? -5.085 -9.238 3.301 1.00 98.38 289 ASP A C 1
ATOM 2324 O O . ASP A 1 289 ? -4.601 -8.192 2.861 1.00 98.38 289 ASP A O 1
ATOM 2328 N N . CYS A 1 290 ? -6.214 -9.735 2.811 1.00 98.38 290 CYS A N 1
ATOM 2329 C CA . CYS A 1 290 ? -7.007 -9.073 1.787 1.00 98.38 290 CYS A CA 1
ATOM 2330 C C . CYS A 1 290 ? -8.493 -9.235 2.095 1.00 98.38 290 CYS A C 1
ATOM 2332 O O . CYS A 1 290 ? -8.963 -10.345 2.327 1.00 98.38 290 CYS A O 1
ATOM 2334 N N . PHE A 1 291 ? -9.246 -8.147 1.963 1.00 98.50 291 PHE A N 1
ATOM 2335 C CA . PHE A 1 291 ? -10.705 -8.165 2.023 1.00 98.50 291 PHE A CA 1
ATOM 2336 C C . PHE A 1 291 ? -11.290 -7.336 0.887 1.00 98.50 291 PHE A C 1
ATOM 2338 O O . PHE A 1 291 ? -10.646 -6.423 0.355 1.00 98.50 291 PHE A O 1
ATOM 2345 N N . SER A 1 292 ? -12.520 -7.651 0.494 1.00 98.50 292 SER A N 1
ATOM 2346 C CA . SER A 1 292 ? -13.202 -6.860 -0.515 1.00 98.50 292 SER A CA 1
ATOM 2347 C C . SER A 1 292 ? -13.928 -5.663 0.095 1.00 98.50 292 SER A C 1
ATOM 2349 O O . SER A 1 292 ? -14.375 -5.683 1.243 1.00 98.50 292 SER A O 1
ATOM 2351 N N . HIS A 1 293 ? -14.116 -4.603 -0.691 1.00 98.12 293 HIS A N 1
ATOM 2352 C CA . HIS A 1 293 ? -14.975 -3.483 -0.297 1.00 98.12 293 HIS A CA 1
ATOM 2353 C C . HIS A 1 293 ? -16.396 -3.951 0.026 1.00 98.12 293 HIS A C 1
ATOM 2355 O O . HIS A 1 293 ? -17.049 -3.366 0.885 1.00 98.12 293 HIS A O 1
ATOM 2361 N N . GLN A 1 294 ? -16.863 -5.003 -0.651 1.00 97.75 294 GLN A N 1
ATOM 2362 C CA . GLN A 1 294 ? -18.164 -5.608 -0.401 1.00 97.75 294 GLN A CA 1
ATOM 2363 C C . GLN A 1 294 ? -18.226 -6.321 0.952 1.00 97.75 294 GLN A C 1
ATOM 2365 O O . GLN A 1 294 ? -19.260 -6.220 1.605 1.00 97.75 294 GLN A O 1
ATOM 2370 N N . ASP A 1 295 ? -17.149 -6.973 1.399 1.00 97.81 295 ASP A N 1
ATOM 2371 C CA . ASP A 1 295 ? -17.102 -7.628 2.716 1.00 97.81 295 ASP A CA 1
ATOM 2372 C C . ASP A 1 295 ? -17.266 -6.594 3.831 1.00 97.81 295 ASP A C 1
ATOM 2374 O O . ASP A 1 295 ? -18.111 -6.747 4.711 1.00 97.81 295 ASP A O 1
ATOM 2378 N N . LEU A 1 296 ? -16.525 -5.485 3.740 1.00 97.38 296 LEU A N 1
ATOM 2379 C CA . LEU A 1 296 ? -16.625 -4.394 4.706 1.00 97.38 296 LEU A CA 1
ATOM 2380 C C . LEU A 1 296 ? -18.009 -3.731 4.682 1.00 97.38 296 LEU A C 1
ATOM 2382 O O . LEU A 1 296 ? -18.591 -3.505 5.736 1.00 97.38 296 LEU A O 1
ATOM 2386 N N . VAL A 1 297 ? -18.559 -3.442 3.499 1.00 95.31 297 VAL A N 1
ATOM 2387 C CA . VAL A 1 297 ? -19.902 -2.844 3.388 1.00 95.31 297 VAL A CA 1
ATOM 2388 C C . VAL A 1 297 ? -20.992 -3.794 3.882 1.00 95.31 297 VAL A C 1
ATOM 2390 O O . VAL A 1 297 ? -21.967 -3.325 4.447 1.00 95.31 297 VAL A O 1
ATOM 2393 N N . SER A 1 298 ? -20.842 -5.106 3.692 1.00 96.88 298 SER A N 1
ATOM 2394 C CA . SER A 1 298 ? -21.827 -6.089 4.168 1.00 96.88 298 SER A CA 1
ATOM 2395 C C . SER A 1 298 ? -21.780 -6.282 5.685 1.00 96.88 298 SER A C 1
ATOM 2397 O O . SER A 1 298 ? -22.754 -6.754 6.264 1.00 96.88 298 SER A O 1
ATOM 2399 N N . TYR A 1 299 ? -20.649 -5.956 6.317 1.00 96.56 299 TYR A N 1
ATOM 2400 C CA . TYR A 1 299 ? -20.486 -6.018 7.766 1.00 96.56 299 TYR A CA 1
ATOM 2401 C C . TYR A 1 299 ? -21.127 -4.820 8.490 1.00 96.56 299 TYR A C 1
ATOM 2403 O O . TYR A 1 299 ? -21.613 -4.977 9.610 1.00 96.56 299 TYR A O 1
ATOM 2411 N N . VAL A 1 300 ? -21.080 -3.630 7.876 1.00 90.62 300 VAL A N 1
ATOM 2412 C CA . VAL A 1 300 ? -21.618 -2.364 8.419 1.00 90.62 300 VAL A CA 1
ATOM 2413 C C . VAL A 1 300 ? -23.139 -2.321 8.323 1.00 90.62 300 VAL A C 1
ATOM 2415 O O . VAL A 1 300 ? -23.758 -1.944 9.343 1.00 90.62 300 VAL A O 1
#

Solvent-accessible surface area (backbone atoms only — not comparable to full-atom values): 15727 Å² total; per-residue (Å²): 130,88,79,74,45,13,71,57,96,92,39,76,38,90,58,20,35,36,74,90,49,21,60,74,68,33,55,75,91,47,36,66,63,49,53,50,48,35,61,77,68,60,47,38,77,54,94,53,41,25,24,66,68,27,30,64,30,47,42,51,53,69,51,46,51,46,52,72,38,69,69,46,28,54,54,49,24,53,50,49,18,64,73,69,74,40,63,45,71,40,64,78,47,52,40,70,26,30,64,53,66,80,73,55,17,36,46,69,51,39,33,30,75,89,38,50,33,50,39,82,44,72,31,37,48,31,29,38,34,33,37,30,75,89,74,45,39,30,39,42,38,25,40,54,41,51,69,58,52,48,40,44,55,33,70,46,52,34,58,68,64,55,70,73,46,52,79,66,72,45,80,58,31,91,61,46,68,42,42,60,36,20,58,59,26,67,76,39,33,75,84,39,33,47,46,37,66,62,53,31,31,44,62,76,62,37,55,88,27,49,28,62,78,52,38,62,66,20,45,24,31,69,31,48,56,25,25,25,50,57,48,48,48,48,26,51,39,46,56,46,45,74,65,62,83,35,78,39,33,32,34,36,38,40,27,43,82,84,37,61,56,33,42,37,31,30,42,90,34,61,22,67,35,44,83,72,41,54,53,57,41,45,65,59,85,58,43,69,50,70,49,35,54,62,57,56,61,73,71,106

Radius of gyration: 19.4 Å; Cα contacts (8 Å, |Δi|>4): 572; chains: 1; bounding box: 50×45×49 Å

Organism: NCBI:txid412755

Foldseek 3Di:
DVQQFDDDPNDTDNQFHDQVPLLVLADVVCSVVVVVQCVVQVADQDPRSRGNQDLLSVLCNQCVCCQPDPVSQVLVQVVCCVQVVFQWDGWPHKDALDADDDCLGQCNQFVQPPADRHGSGQGQRMKIWTAGPVRFIEIEREHEEEQDLFQAFDPLLDQDDDPVCVVVVQHGNPDSCLQLAQLSCLVCVCVRTSVVSSVTCLSVLQNVWFPSVLQNQQSGHCRGWRRVSVSSQVSSQSSVVVVVPGPAGEYEYEYAPPNCSHQCRSVNRVRRGCQPSVVNRTNDSHHYGYDYSVSSVVSD

Mean predicted aligned error: 3.59 Å